Protein AF-A0A6B2ELS3-F1 (afdb_monomer_lite)

Foldseek 3Di:
DVVVVVVVVVVVVVVVVVVVVVVCVVVVHDPVVVVVVVVVVVVVVVVPVVDPPVPPPPVVVVVCVPQFDDDDADLVNLLVLVVVLCVVPVPDDFPDDSVCSSVDDDDPDPVCVVPRGDPSSNVSVVVVVCVVRVDDRPPVCCVVPPPPPCPPPPPQDPVNVVVVVVVVVVVCVVPCPDDPPDQDPVSVVVVVVVVVVVVVVVVVVVVVVVVVVVVVVVVVVVVVVVVVVVD

Secondary structure (DSSP, 8-state):
-HHHHHHHHHHHHHHHHHHHHHHHHHTT--HHHHHHHHHHHHHHHHHHHS-------THHHHHHTTTS------HHHHHHHHHHHHHH-TT---SS-GGGSTTPPPPSSHHHHHHHS-HHHHHHHHHHHHHH--SPPP-HHHHHT----GGG-----HHHHHHHHHHHHHHHHHT--S-PPPPPHHHHHHHHHHHHHHHHHHHHHHHHHHHHHHHHHHHHHHHHHHHHTT-

pLDDT: mean 75.81, std 15.07, range [40.16, 95.81]

Sequence (231 aa):
ERLQLLREMKEFEDEINGKIDGILEKLDWDRETVLKNYEKQKKANKKAKTGHFVQYSENYQEFYQGRIPSLTIDKELQAKIIEDSRKANPGMALMLPVENLKSRDLPETPDDVLFNFTREEKLSLYEYTAEKLKNPPEDEKSYLLKMPEESNSKSMTFADVVDMERQLKRRRMKHRTTKEPPLSHTETIRKLISTQTEAWENYLKKAEKDATNKHHKRKRERKHKRRRSHS

Radius of gyration: 35.65 Å; chains: 1; bounding box: 74×36×109 Å

Organism: NCBI:txid1109342

Structure (mmCIF, N/CA/C/O backbone):
data_AF-A0A6B2ELS3-F1
#
_entry.id   AF-A0A6B2ELS3-F1
#
loop_
_atom_site.group_PDB
_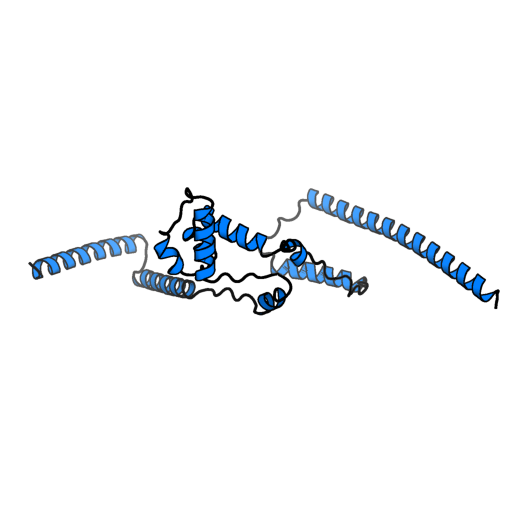atom_site.id
_atom_site.type_symbol
_atom_site.label_atom_id
_atom_site.label_alt_id
_atom_site.label_comp_id
_atom_site.label_asym_id
_atom_site.label_entity_id
_atom_site.label_seq_id
_atom_site.pdbx_PDB_ins_code
_atom_site.Cartn_x
_atom_site.Cartn_y
_atom_site.Cartn_z
_atom_site.occupancy
_atom_site.B_iso_or_equiv
_atom_site.auth_seq_id
_atom_site.auth_comp_id
_atom_site.auth_asym_id
_atom_site.auth_atom_id
_atom_site.pdbx_PDB_model_num
ATOM 1 N N . GLU A 1 1 ? -31.435 6.528 48.767 1.00 72.31 1 GLU A N 1
ATOM 2 C CA . GLU A 1 1 ? -30.857 5.921 47.548 1.00 72.31 1 GLU A CA 1
ATOM 3 C C . GLU A 1 1 ? -29.827 6.819 46.856 1.00 72.31 1 GLU A C 1
ATOM 5 O O . GLU A 1 1 ? -28.645 6.598 47.069 1.00 72.31 1 GLU A O 1
ATOM 10 N N . ARG A 1 2 ? -30.191 7.893 46.133 1.00 79.50 2 ARG A N 1
ATOM 11 C CA . ARG A 1 2 ? -29.211 8.721 45.377 1.00 79.50 2 ARG A CA 1
ATOM 12 C C . ARG A 1 2 ? -28.065 9.330 46.211 1.00 79.50 2 ARG A C 1
ATOM 14 O O . ARG A 1 2 ? -26.945 9.430 45.729 1.00 79.50 2 ARG A O 1
ATOM 21 N N . LEU A 1 3 ? -28.331 9.727 47.457 1.00 85.50 3 LEU A N 1
ATOM 22 C CA . LEU A 1 3 ? -27.313 10.287 48.361 1.00 85.50 3 LEU A CA 1
ATOM 23 C C . LEU A 1 3 ? -26.359 9.231 48.944 1.00 85.50 3 LEU A C 1
ATOM 25 O O . LEU A 1 3 ? -25.226 9.569 49.268 1.00 85.50 3 LEU A O 1
ATOM 29 N N . GLN A 1 4 ? -26.806 7.979 49.077 1.00 87.31 4 GLN A N 1
ATOM 30 C CA . GLN A 1 4 ? -25.939 6.865 49.481 1.00 87.31 4 GLN A CA 1
ATOM 31 C C . GLN A 1 4 ? -25.000 6.495 48.339 1.00 87.31 4 GLN A C 1
ATOM 33 O O . GLN A 1 4 ? -23.798 6.442 48.551 1.00 87.31 4 GLN A O 1
ATOM 38 N N . LEU A 1 5 ? -25.530 6.405 47.116 1.00 90.69 5 LEU A N 1
ATOM 39 C CA . LEU A 1 5 ? -24.731 6.140 45.921 1.00 90.69 5 LEU A CA 1
ATOM 40 C C . LEU A 1 5 ? -23.605 7.173 45.731 1.00 90.69 5 LEU A C 1
ATOM 42 O O . LEU A 1 5 ? -22.466 6.814 45.466 1.00 90.69 5 LEU A O 1
ATOM 46 N N . LEU A 1 6 ? -23.896 8.465 45.917 1.00 91.50 6 LEU A N 1
ATOM 47 C CA . LEU A 1 6 ? -22.872 9.516 45.834 1.00 91.50 6 LEU A CA 1
ATOM 48 C C . LEU A 1 6 ? -21.799 9.397 46.924 1.00 91.50 6 LEU A C 1
ATOM 50 O O . LEU A 1 6 ? -20.659 9.796 46.699 1.00 91.50 6 LEU A O 1
ATOM 54 N N . ARG A 1 7 ? -22.160 8.877 48.100 1.00 92.31 7 ARG A N 1
ATOM 55 C CA . ARG A 1 7 ? -21.218 8.663 49.201 1.00 92.31 7 ARG A CA 1
ATOM 56 C C . ARG A 1 7 ? -20.301 7.479 48.904 1.00 92.31 7 ARG A C 1
ATOM 58 O O . ARG A 1 7 ? -19.092 7.636 48.985 1.00 92.31 7 ARG A O 1
ATOM 65 N N . GLU A 1 8 ? -20.873 6.365 48.458 1.00 93.00 8 GLU A N 1
ATOM 66 C CA . GLU A 1 8 ? -20.134 5.167 48.039 1.00 93.00 8 GLU A CA 1
ATOM 67 C C . GLU A 1 8 ? -19.175 5.468 46.878 1.00 93.00 8 GLU A C 1
ATOM 69 O O . GLU A 1 8 ? -18.019 5.055 46.900 1.00 93.00 8 GLU A O 1
ATOM 74 N N . MET A 1 9 ? -19.611 6.255 45.887 1.00 93.31 9 MET A N 1
ATOM 75 C CA . MET A 1 9 ? -18.741 6.681 44.785 1.00 93.31 9 MET A CA 1
ATOM 76 C C . MET A 1 9 ? -17.554 7.519 45.263 1.00 93.31 9 MET A C 1
ATOM 78 O O . MET A 1 9 ? -16.461 7.389 44.719 1.00 93.31 9 MET A O 1
ATOM 82 N N . LYS A 1 10 ? -17.764 8.370 46.271 1.00 94.12 10 LYS A N 1
ATOM 83 C CA . LYS A 1 10 ? -16.706 9.221 46.815 1.00 94.12 10 LYS A CA 1
ATOM 84 C C . LYS A 1 10 ? -15.691 8.410 47.619 1.00 94.12 10 LYS A C 1
ATOM 86 O O . LYS A 1 10 ? -14.495 8.584 47.435 1.00 94.12 10 LYS A O 1
ATOM 91 N N . GLU A 1 11 ? -16.168 7.481 48.444 1.00 94.75 11 GLU A N 1
ATOM 92 C CA . GLU A 1 11 ? -15.309 6.555 49.192 1.00 94.75 11 GLU A CA 1
ATOM 93 C C . GLU A 1 11 ? -14.457 5.692 48.246 1.00 94.75 11 GLU A C 1
ATOM 95 O O . GLU A 1 11 ? -13.260 5.515 48.469 1.00 94.75 11 GLU A O 1
ATOM 100 N N . PHE A 1 12 ? -15.045 5.227 47.142 1.00 95.81 12 PHE A N 1
ATOM 101 C CA . PHE A 1 12 ? -14.327 4.497 46.098 1.00 95.81 12 PHE A CA 1
ATOM 102 C C . PHE A 1 12 ? -13.270 5.356 45.386 1.00 95.81 12 PHE A C 1
ATOM 104 O O . PHE A 1 12 ? -12.161 4.888 45.117 1.00 95.81 12 PHE A O 1
ATOM 111 N N . GLU A 1 13 ? -13.592 6.616 45.079 1.00 95.81 13 GLU A N 1
ATOM 112 C CA . GLU A 1 13 ? -12.649 7.557 44.469 1.00 95.81 13 GLU A CA 1
ATOM 113 C C . GLU A 1 13 ? -11.452 7.828 45.393 1.00 95.81 13 GLU A C 1
ATOM 115 O O . GLU A 1 13 ? -10.304 7.805 44.942 1.00 95.81 13 GLU A O 1
ATOM 120 N N . ASP A 1 14 ? -11.702 8.004 46.690 1.00 94.50 14 ASP A N 1
ATOM 121 C CA . ASP A 1 14 ? -10.664 8.209 47.701 1.00 94.50 14 ASP A CA 1
ATOM 122 C C . ASP A 1 14 ? -9.766 6.964 47.854 1.00 94.50 14 ASP A C 1
ATOM 124 O O . ASP A 1 14 ? -8.538 7.085 47.891 1.00 94.50 14 ASP A O 1
ATOM 128 N N . GLU A 1 15 ? -10.344 5.756 47.851 1.00 95.62 15 GLU A N 1
ATOM 129 C CA . GLU A 1 15 ? -9.584 4.498 47.900 1.00 95.62 15 GLU A CA 1
ATOM 130 C C . GLU A 1 15 ? -8.668 4.332 46.675 1.00 95.62 15 GLU A C 1
ATOM 132 O O . GLU A 1 15 ? -7.499 3.947 46.798 1.00 95.62 15 GLU A O 1
ATOM 137 N N . ILE A 1 16 ? -9.180 4.633 45.478 1.00 95.06 16 ILE A N 1
ATOM 138 C CA . ILE A 1 16 ? -8.394 4.575 44.242 1.00 95.06 16 ILE A CA 1
ATOM 139 C C . ILE A 1 16 ? -7.271 5.605 44.265 1.00 95.06 16 ILE A C 1
ATOM 141 O O . ILE A 1 16 ? -6.136 5.260 43.928 1.00 95.06 16 ILE A O 1
ATOM 145 N N . ASN A 1 17 ? -7.562 6.845 44.661 1.00 92.50 17 ASN A N 1
ATOM 146 C CA . ASN A 1 17 ? -6.550 7.894 44.743 1.00 92.50 17 ASN A CA 1
ATOM 147 C C . ASN A 1 17 ? -5.423 7.491 45.703 1.00 92.50 17 ASN A C 1
ATOM 149 O O . ASN A 1 17 ? -4.260 7.571 45.320 1.00 92.50 17 ASN A O 1
ATOM 153 N N . GLY A 1 18 ? -5.751 6.928 46.872 1.00 92.25 18 GLY A N 1
ATOM 154 C CA . GLY A 1 18 ? -4.746 6.425 47.812 1.00 92.25 18 GLY A CA 1
ATOM 155 C C . GLY A 1 18 ? -3.875 5.301 47.235 1.00 92.25 18 GLY A C 1
ATOM 156 O O . GLY A 1 18 ? -2.659 5.289 47.429 1.00 92.25 18 GLY A O 1
ATOM 157 N N . LYS A 1 19 ? -4.460 4.371 46.466 1.00 94.69 19 LYS A N 1
ATOM 158 C CA . LYS A 1 19 ? -3.691 3.318 45.774 1.00 94.69 19 LYS A CA 1
ATOM 159 C C . LYS A 1 19 ? -2.775 3.887 44.693 1.00 94.69 19 LYS A C 1
ATOM 161 O O . LYS A 1 19 ? -1.648 3.416 44.553 1.00 94.69 19 LYS A O 1
ATOM 166 N N . ILE A 1 20 ? -3.254 4.865 43.925 1.00 91.94 20 ILE A N 1
ATOM 167 C CA . ILE A 1 20 ? -2.464 5.535 42.886 1.00 91.94 20 ILE A CA 1
ATOM 168 C C . ILE A 1 20 ? -1.285 6.262 43.525 1.00 91.94 20 ILE A C 1
ATOM 170 O O . ILE A 1 20 ? -0.155 6.056 43.090 1.00 91.94 20 ILE A O 1
ATOM 174 N N . ASP A 1 21 ? -1.527 7.041 44.577 1.00 91.00 21 ASP A N 1
ATOM 175 C CA . ASP A 1 21 ? -0.479 7.795 45.262 1.00 91.00 21 ASP A CA 1
ATOM 176 C C . ASP A 1 21 ? 0.572 6.842 45.868 1.00 91.00 21 ASP A C 1
ATOM 178 O O . ASP A 1 21 ? 1.768 7.052 45.680 1.00 91.00 21 ASP A O 1
ATOM 182 N N . GLY A 1 22 ? 0.157 5.707 46.445 1.00 92.00 22 GLY A N 1
ATOM 183 C CA . GLY A 1 22 ? 1.088 4.680 46.933 1.00 92.00 22 GLY A CA 1
ATOM 184 C C . GLY A 1 22 ? 1.896 3.963 45.837 1.00 92.00 22 GLY A C 1
ATOM 185 O O . GLY A 1 22 ? 2.989 3.462 46.103 1.00 92.00 22 GLY A O 1
ATOM 186 N N . ILE A 1 23 ? 1.391 3.884 44.601 1.00 93.06 23 ILE A N 1
ATOM 187 C CA . ILE A 1 23 ? 2.161 3.377 43.448 1.00 93.06 23 ILE A CA 1
ATOM 188 C C . ILE A 1 23 ? 3.150 4.438 42.963 1.00 93.06 23 ILE A C 1
ATOM 190 O O . ILE A 1 23 ? 4.290 4.106 42.648 1.00 93.06 23 ILE A O 1
ATOM 194 N N . LEU A 1 24 ? 2.715 5.697 42.903 1.00 91.12 24 LEU A N 1
ATOM 195 C CA . LEU A 1 24 ? 3.543 6.823 42.483 1.00 91.12 24 LEU A CA 1
ATOM 196 C C . LEU A 1 24 ? 4.727 7.029 43.432 1.00 91.12 24 LEU A C 1
ATOM 198 O O . LEU A 1 24 ? 5.854 7.156 42.961 1.00 91.12 24 LEU A O 1
ATOM 202 N N . GLU A 1 25 ? 4.496 6.943 44.742 1.00 91.88 25 GLU A N 1
ATOM 203 C CA . GLU A 1 25 ? 5.545 7.026 45.764 1.00 91.88 25 GLU A CA 1
ATOM 204 C C . GLU A 1 25 ? 6.565 5.885 45.629 1.00 91.88 25 GLU A C 1
ATOM 206 O O . GLU A 1 25 ? 7.766 6.124 45.633 1.00 91.88 25 GLU A O 1
ATOM 211 N N . LYS A 1 26 ? 6.114 4.644 45.392 1.00 93.44 26 LYS A N 1
ATOM 212 C CA . LYS A 1 26 ? 7.017 3.497 45.158 1.00 93.44 26 LYS A CA 1
ATOM 213 C C . LYS A 1 26 ? 7.889 3.633 43.910 1.00 93.44 26 LYS A C 1
ATOM 215 O O . LYS A 1 26 ? 8.901 2.942 43.807 1.00 93.44 26 LYS A O 1
ATOM 220 N N . LEU A 1 27 ? 7.457 4.430 42.937 1.00 90.25 27 LEU A N 1
ATOM 221 C CA . LEU A 1 27 ? 8.158 4.641 41.673 1.00 90.25 27 LEU A CA 1
ATOM 222 C C . LEU A 1 27 ? 8.958 5.953 41.657 1.00 90.25 27 LEU A C 1
ATOM 224 O O . LEU A 1 27 ? 9.570 6.246 40.632 1.00 90.25 27 LEU A O 1
ATOM 228 N N . ASP A 1 28 ? 8.952 6.729 42.750 1.00 89.75 28 ASP A N 1
ATOM 229 C CA . ASP A 1 28 ? 9.479 8.100 42.816 1.00 89.75 28 ASP A CA 1
ATOM 230 C C . ASP A 1 28 ? 8.917 9.001 41.698 1.00 89.75 28 ASP A C 1
ATOM 232 O O . ASP A 1 28 ? 9.613 9.827 41.098 1.00 89.75 28 ASP A O 1
ATOM 236 N N . TRP A 1 29 ? 7.643 8.805 41.348 1.00 89.94 29 TRP A N 1
ATOM 237 C CA . TRP A 1 29 ? 6.976 9.539 40.277 1.00 89.94 29 TRP A CA 1
ATOM 238 C C . TRP A 1 29 ? 6.047 10.602 40.835 1.00 89.94 29 TRP A C 1
ATOM 240 O O . TRP A 1 29 ? 5.171 10.330 41.646 1.00 89.94 29 TRP A O 1
ATOM 250 N N . ASP A 1 30 ? 6.181 11.818 40.317 1.00 90.19 30 ASP A N 1
ATOM 251 C CA . ASP A 1 30 ? 5.305 12.921 40.684 1.00 90.19 30 ASP A CA 1
ATOM 252 C C . ASP A 1 30 ? 4.036 12.947 39.809 1.00 90.19 30 ASP A C 1
ATOM 254 O O . ASP A 1 30 ? 4.095 12.841 38.573 1.00 90.19 30 ASP A O 1
ATOM 258 N N . ARG A 1 31 ? 2.874 13.117 40.451 1.00 85.50 31 ARG A N 1
ATOM 259 C CA . ARG A 1 31 ? 1.540 13.071 39.828 1.00 85.50 31 ARG A CA 1
ATOM 260 C C . ARG A 1 31 ? 1.400 14.113 38.723 1.00 85.50 31 ARG A C 1
ATOM 262 O O . ARG A 1 31 ? 0.844 13.823 37.660 1.00 85.50 31 ARG A O 1
ATOM 269 N N . GLU A 1 32 ? 1.963 15.303 38.925 1.00 86.00 32 GLU A N 1
ATOM 270 C CA . GLU A 1 32 ? 1.971 16.352 37.903 1.00 86.00 32 GLU A CA 1
ATOM 271 C C . GLU A 1 32 ? 2.721 15.932 36.638 1.00 86.00 32 GLU A C 1
ATOM 273 O O . GLU A 1 32 ? 2.315 16.250 35.515 1.00 86.00 32 GLU A O 1
ATOM 278 N N . THR A 1 33 ? 3.827 15.213 36.808 1.00 85.19 33 THR A N 1
ATOM 279 C CA . THR A 1 33 ? 4.700 14.798 35.709 1.00 85.19 33 THR A CA 1
ATOM 280 C C . THR A 1 33 ? 4.024 13.723 34.861 1.00 85.19 33 THR A C 1
ATOM 282 O O . THR A 1 33 ? 4.060 13.783 33.628 1.00 85.19 33 THR A O 1
ATOM 285 N N . VAL A 1 34 ? 3.322 12.786 35.506 1.00 86.50 34 VAL A N 1
ATOM 286 C CA . VAL A 1 34 ? 2.512 11.757 34.834 1.00 86.50 34 VAL A CA 1
ATOM 287 C C . VAL A 1 34 ? 1.377 12.391 34.027 1.00 86.50 34 VAL A C 1
ATOM 289 O O . VAL A 1 34 ? 1.191 12.046 32.858 1.00 86.50 34 VAL A O 1
ATOM 292 N N . LEU A 1 35 ? 0.672 13.375 34.595 1.00 86.44 35 LEU A N 1
ATOM 293 C CA . LEU A 1 35 ? -0.397 14.099 33.897 1.00 86.44 35 LEU A CA 1
ATOM 294 C C . LEU A 1 35 ? 0.132 14.885 32.688 1.00 86.44 35 LEU A C 1
ATOM 296 O O . LEU A 1 35 ? -0.415 14.764 31.589 1.00 86.44 35 LEU A O 1
ATOM 300 N N . LYS A 1 36 ? 1.243 15.617 32.844 1.00 87.31 36 LYS A N 1
ATOM 301 C CA . LYS A 1 36 ? 1.897 16.345 31.738 1.00 87.31 36 LYS A CA 1
ATOM 302 C C . LYS A 1 36 ? 2.317 15.396 30.609 1.00 87.31 36 LYS A C 1
ATOM 304 O O . LYS A 1 36 ? 2.115 15.705 29.430 1.00 87.31 36 LYS A O 1
ATOM 309 N N . ASN A 1 37 ? 2.853 14.220 30.942 1.00 85.94 37 ASN A N 1
ATOM 310 C CA . ASN A 1 37 ? 3.228 13.201 29.959 1.00 85.94 37 ASN A CA 1
ATOM 311 C C . ASN A 1 37 ? 2.011 12.596 29.249 1.00 85.94 37 ASN A C 1
ATOM 313 O O . ASN A 1 37 ? 2.027 12.457 28.022 1.00 85.94 37 ASN A O 1
ATOM 317 N N . TYR A 1 38 ? 0.939 12.305 29.986 1.00 86.00 38 TYR A N 1
ATOM 318 C CA . TYR A 1 38 ? -0.319 11.822 29.422 1.00 86.00 38 TYR A CA 1
ATOM 319 C C . TYR A 1 38 ? -0.932 12.839 28.447 1.00 86.00 38 TYR A C 1
ATOM 321 O O . TYR A 1 38 ? -1.303 12.491 27.324 1.00 86.00 38 TYR A O 1
ATOM 329 N N . GLU A 1 39 ? -0.966 14.123 28.810 1.00 86.19 39 GLU A N 1
ATOM 330 C CA . GLU A 1 39 ? -1.438 15.183 27.917 1.00 86.19 39 GLU A CA 1
ATOM 331 C C . GLU A 1 39 ? -0.573 15.332 26.665 1.00 86.19 39 GLU A C 1
ATOM 333 O O . GLU A 1 39 ? -1.097 15.526 25.563 1.00 86.19 39 GLU A O 1
ATOM 338 N N . LYS A 1 40 ? 0.753 15.228 26.812 1.00 84.19 40 LYS A N 1
ATOM 339 C CA . LYS A 1 40 ? 1.694 15.281 25.690 1.00 84.19 40 LYS A CA 1
ATOM 340 C C . LYS A 1 40 ? 1.461 14.120 24.722 1.00 84.19 40 LYS A C 1
ATOM 342 O O . LYS A 1 40 ? 1.395 14.357 23.515 1.00 84.19 40 LYS A O 1
ATOM 347 N N . GLN A 1 41 ? 1.251 12.903 25.226 1.00 79.62 41 GLN A N 1
ATOM 348 C CA . GLN A 1 41 ? 0.890 11.751 24.394 1.00 79.62 41 GLN A CA 1
ATOM 349 C C . GLN A 1 41 ? -0.486 11.913 23.743 1.00 79.62 41 GLN A C 1
ATOM 351 O O . GLN A 1 41 ? -0.638 11.649 22.554 1.00 79.62 41 GLN A O 1
ATOM 356 N N . LYS A 1 42 ? -1.485 12.430 24.465 1.00 82.50 42 LYS A N 1
ATOM 357 C CA . LYS A 1 42 ? -2.816 12.708 23.906 1.00 82.50 42 LYS A CA 1
ATOM 358 C C . LYS A 1 42 ? -2.755 13.747 22.782 1.00 82.50 42 LYS A C 1
ATOM 360 O O . LYS A 1 42 ? -3.433 13.588 21.768 1.00 82.50 42 LYS A O 1
ATOM 365 N N . LYS A 1 43 ? -1.920 14.785 22.919 1.00 77.69 43 LYS A N 1
ATOM 366 C CA . LYS A 1 43 ? -1.654 15.784 21.866 1.00 77.69 43 LYS A CA 1
ATOM 367 C C . LYS A 1 43 ? -0.904 15.174 20.676 1.00 77.69 43 LYS A C 1
ATOM 369 O O . LYS A 1 43 ? -1.269 15.467 19.542 1.00 77.69 43 LYS A O 1
ATOM 374 N N . ALA A 1 44 ? 0.085 14.310 20.908 1.00 70.12 44 ALA A N 1
ATOM 375 C CA . ALA A 1 44 ? 0.795 13.593 19.845 1.00 70.12 44 ALA A CA 1
ATOM 376 C C . ALA A 1 44 ? -0.135 12.642 19.070 1.00 70.12 44 ALA A C 1
ATOM 378 O O . ALA A 1 44 ? -0.161 12.674 17.845 1.00 70.12 44 ALA A O 1
ATOM 379 N N . ASN A 1 45 ? -0.987 11.891 19.770 1.00 66.31 45 ASN A N 1
ATOM 380 C CA . ASN A 1 45 ? -1.961 10.988 19.157 1.00 66.31 45 ASN A CA 1
ATOM 381 C C . ASN A 1 45 ? -3.073 11.740 18.413 1.00 66.31 45 ASN A C 1
ATOM 383 O O . ASN A 1 45 ? -3.529 11.280 17.372 1.00 66.31 45 ASN A O 1
ATOM 387 N N . LYS A 1 46 ? -3.491 12.922 18.891 1.00 64.12 46 LYS A N 1
ATOM 388 C CA . LYS A 1 46 ? -4.380 13.809 18.120 1.00 64.12 46 LYS A CA 1
ATOM 389 C C . LYS A 1 46 ? -3.706 14.322 16.844 1.00 64.12 46 LYS A C 1
ATOM 391 O O . LYS A 1 46 ? -4.351 14.315 15.805 1.00 64.12 46 LYS A O 1
ATOM 396 N N . LYS A 1 47 ? -2.423 14.700 16.907 1.00 57.50 47 LYS A N 1
ATOM 397 C CA . LYS A 1 47 ? -1.639 15.117 15.730 1.00 57.50 47 LYS A CA 1
ATOM 398 C C . LYS A 1 47 ? -1.387 13.979 14.734 1.00 57.50 47 LYS A C 1
ATOM 400 O O . LYS A 1 47 ? -1.317 14.244 13.546 1.00 57.50 47 LYS A O 1
ATOM 405 N N . ALA A 1 48 ? -1.281 12.734 15.197 1.00 55.81 48 ALA A N 1
ATOM 406 C CA . ALA A 1 48 ? -1.171 11.561 14.327 1.00 55.81 48 ALA A CA 1
ATOM 407 C C . ALA A 1 48 ? -2.511 11.178 13.665 1.00 55.81 48 ALA A C 1
ATOM 409 O O . ALA A 1 48 ? -2.513 10.611 12.578 1.00 55.81 48 ALA A O 1
ATOM 410 N N . LYS A 1 49 ? -3.650 11.498 14.302 1.00 55.78 49 LYS A N 1
ATOM 411 C CA . LYS A 1 49 ? -5.002 11.282 13.751 1.00 55.78 49 LYS A CA 1
ATOM 412 C C . LYS A 1 49 ? -5.474 12.392 12.807 1.00 55.78 49 LYS A C 1
ATOM 414 O O . LYS A 1 49 ? -6.338 12.137 11.977 1.00 55.78 49 LYS A O 1
ATOM 419 N N . THR A 1 50 ? -4.931 13.606 12.902 1.00 49.47 50 THR A N 1
ATOM 420 C CA . THR A 1 50 ? -5.028 14.591 11.814 1.00 49.47 50 THR A CA 1
ATOM 421 C C . THR A 1 50 ? -4.089 14.128 10.714 1.00 49.47 50 THR A C 1
ATOM 423 O O . THR A 1 50 ? -2.880 14.299 10.839 1.00 49.47 50 THR A O 1
ATOM 426 N N . GLY A 1 51 ? -4.658 13.440 9.725 1.00 45.59 51 GLY A N 1
ATOM 427 C CA . GLY A 1 51 ? -3.953 12.621 8.752 1.00 45.59 51 GLY A CA 1
ATOM 428 C C . GLY A 1 51 ? -2.634 13.212 8.276 1.00 45.59 51 GLY A C 1
ATOM 429 O O . GLY A 1 51 ? -2.562 14.350 7.811 1.00 45.59 51 GLY A O 1
ATOM 430 N N . HIS A 1 52 ? -1.598 12.378 8.306 1.00 40.16 52 HIS A N 1
ATOM 431 C CA . HIS A 1 52 ? -0.619 12.425 7.237 1.00 40.16 52 HIS A CA 1
ATOM 432 C C . HIS A 1 52 ? -1.404 12.181 5.942 1.00 40.16 52 HIS A C 1
ATOM 434 O O . HIS A 1 52 ? -1.580 11.045 5.512 1.00 40.16 52 HIS A O 1
ATOM 440 N N . PHE A 1 53 ? -1.936 13.248 5.343 1.00 43.97 53 PHE A N 1
ATOM 441 C CA . PHE A 1 53 ? -2.216 13.233 3.923 1.00 43.97 53 PHE A CA 1
ATOM 442 C C . PHE A 1 53 ? -0.858 12.925 3.310 1.00 43.97 53 PHE A C 1
ATOM 444 O O . PHE A 1 53 ? 0.090 13.706 3.452 1.00 43.97 53 PHE A O 1
ATOM 451 N N . VAL A 1 54 ? -0.712 11.723 2.760 1.00 44.69 54 VAL A N 1
ATOM 452 C CA . VAL A 1 54 ? 0.389 11.442 1.855 1.00 44.69 54 VAL A CA 1
ATOM 453 C C . VAL A 1 54 ? 0.191 12.464 0.749 1.00 44.69 54 VAL A C 1
ATOM 455 O O . VAL A 1 54 ? -0.685 12.310 -0.095 1.00 44.69 54 VAL A O 1
ATOM 458 N N . GLN A 1 55 ? 0.925 13.575 0.818 1.00 40.81 55 GLN A N 1
ATOM 459 C CA . GLN A 1 55 ? 1.069 14.468 -0.313 1.00 40.81 55 GLN A CA 1
ATOM 460 C C . GLN A 1 55 ? 1.810 13.636 -1.350 1.00 40.81 55 GLN A C 1
ATOM 462 O O . GLN A 1 55 ? 3.040 13.621 -1.398 1.00 40.81 55 GLN A O 1
ATOM 467 N N . TYR A 1 56 ? 1.059 12.874 -2.145 1.00 43.75 56 TYR A N 1
ATOM 468 C CA . TYR A 1 56 ? 1.511 12.523 -3.473 1.00 43.75 56 TYR A CA 1
ATOM 469 C C . TYR A 1 56 ? 1.939 13.855 -4.071 1.00 43.75 56 TYR A C 1
ATOM 471 O O . TYR A 1 56 ? 1.132 14.783 -4.131 1.00 43.75 56 TYR A O 1
ATOM 479 N N . SER A 1 57 ? 3.230 14.010 -4.380 1.00 47.72 57 SER A N 1
ATOM 480 C CA . SER A 1 57 ? 3.662 15.206 -5.093 1.00 47.72 57 SER A CA 1
ATOM 481 C C . SER A 1 57 ? 2.738 15.331 -6.294 1.00 47.72 57 SER A C 1
ATOM 483 O O . SER A 1 57 ? 2.598 14.344 -7.019 1.00 47.72 57 SER A O 1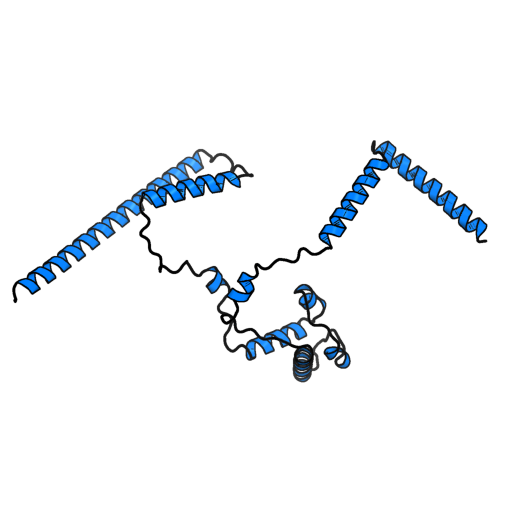
ATOM 485 N N . GLU A 1 58 ? 2.101 16.486 -6.472 1.00 48.78 58 GLU A N 1
ATOM 486 C CA . GLU A 1 58 ? 1.093 16.738 -7.516 1.00 48.78 58 GLU A CA 1
ATOM 487 C C . GLU A 1 58 ? 1.576 16.253 -8.904 1.00 48.78 58 GLU A C 1
ATOM 489 O O . GLU A 1 58 ? 0.797 15.775 -9.725 1.00 48.78 58 GLU A O 1
ATOM 494 N N . ASN A 1 59 ? 2.897 16.193 -9.093 1.00 53.81 59 ASN A N 1
ATOM 495 C CA . ASN A 1 59 ? 3.595 15.632 -10.248 1.00 53.81 59 ASN A CA 1
ATOM 496 C C . ASN A 1 59 ? 3.340 14.137 -10.557 1.00 53.81 59 ASN A C 1
ATOM 498 O O . ASN A 1 59 ? 3.565 13.728 -11.695 1.00 53.81 59 ASN A O 1
ATOM 502 N N . TYR A 1 60 ? 2.928 13.283 -9.608 1.00 52.38 60 TYR A N 1
ATOM 503 C CA . TYR A 1 60 ? 2.685 11.858 -9.908 1.00 52.38 60 TYR A CA 1
ATOM 504 C C . TYR A 1 60 ? 1.405 11.668 -10.715 1.00 52.38 60 TYR A C 1
ATOM 506 O O . TYR A 1 60 ? 1.366 10.828 -11.610 1.00 52.38 60 TYR A O 1
ATOM 514 N N . GLN A 1 61 ? 0.369 12.460 -10.438 1.00 56.53 61 GLN A N 1
ATOM 515 C CA . GLN A 1 61 ? -0.887 12.369 -11.178 1.00 56.53 61 GLN A CA 1
ATOM 516 C C . GLN A 1 61 ? -0.698 12.815 -12.630 1.00 56.53 61 GLN A C 1
ATOM 518 O O . GLN A 1 61 ? -1.142 12.111 -13.534 1.00 56.53 61 GLN A O 1
ATOM 523 N N . GLU A 1 62 ? 0.048 13.896 -12.866 1.00 60.44 62 GLU A N 1
ATOM 524 C CA . GLU A 1 62 ? 0.442 14.320 -14.217 1.00 60.44 62 GLU A CA 1
ATOM 525 C C . GLU A 1 62 ? 1.320 13.282 -14.931 1.00 60.44 62 GLU A C 1
ATOM 527 O O . GLU A 1 62 ? 1.172 13.066 -16.132 1.00 60.44 62 GLU A O 1
ATOM 532 N N . PHE A 1 63 ? 2.216 12.595 -14.210 1.00 57.62 63 PHE A N 1
ATOM 533 C CA . PHE A 1 63 ? 3.085 11.574 -14.805 1.00 57.62 63 PHE A CA 1
ATOM 534 C C . PHE A 1 63 ? 2.296 10.397 -15.397 1.00 57.62 63 PHE A C 1
ATOM 536 O O . PHE A 1 63 ? 2.689 9.856 -16.434 1.00 57.62 63 PHE A O 1
ATOM 543 N N . TYR A 1 64 ? 1.194 10.004 -14.755 1.00 57.31 64 TYR A N 1
ATOM 544 C CA . TYR A 1 64 ? 0.351 8.895 -15.205 1.00 57.31 64 TYR A CA 1
ATOM 545 C C . TYR A 1 64 ? -0.786 9.324 -16.143 1.00 57.31 64 TYR A C 1
ATOM 547 O O . TYR A 1 64 ? -1.303 8.478 -16.880 1.00 57.31 64 TYR A O 1
ATOM 555 N N . GLN A 1 65 ? -1.147 10.614 -16.175 1.00 58.06 65 GLN A N 1
ATOM 556 C CA . GLN A 1 65 ? -2.141 11.153 -17.107 1.00 58.06 65 GLN A CA 1
ATOM 557 C C . GLN A 1 65 ? -1.741 10.850 -18.562 1.00 58.06 65 GLN A C 1
ATOM 559 O O . GLN A 1 65 ? -0.703 11.279 -19.060 1.00 58.06 65 GLN A O 1
ATOM 564 N N . GLY A 1 66 ? -2.571 10.055 -19.243 1.00 60.34 66 GLY A N 1
ATOM 565 C CA . GLY A 1 66 ? -2.382 9.665 -20.644 1.00 60.34 66 GLY A CA 1
ATOM 566 C C . GLY A 1 66 ? -1.372 8.538 -20.898 1.00 60.34 66 GLY A C 1
ATOM 567 O O . GLY A 1 66 ? -1.238 8.125 -22.048 1.00 60.34 66 GLY A O 1
ATOM 568 N N . ARG A 1 67 ? -0.680 8.020 -19.869 1.00 61.62 67 ARG A N 1
ATOM 569 C CA . ARG A 1 67 ? 0.281 6.902 -20.011 1.00 61.62 67 ARG A CA 1
ATOM 570 C C . ARG A 1 67 ? -0.283 5.564 -19.562 1.00 61.62 67 ARG A C 1
ATOM 572 O O . ARG A 1 67 ? -0.044 4.562 -20.225 1.00 61.62 67 ARG A O 1
ATOM 579 N N . ILE A 1 68 ? -1.032 5.555 -18.461 1.00 62.62 68 ILE A N 1
ATOM 580 C CA . ILE A 1 68 ? -1.705 4.352 -17.970 1.00 62.62 68 ILE A CA 1
ATOM 581 C C . ILE A 1 68 ? -3.180 4.457 -18.352 1.00 62.62 68 ILE A C 1
ATOM 583 O O . ILE A 1 68 ? -3.806 5.477 -18.045 1.00 62.62 68 ILE A O 1
ATOM 587 N N . PRO A 1 69 ? -3.758 3.443 -19.018 1.00 65.75 69 PRO A N 1
ATOM 588 C CA . PRO A 1 69 ? -5.189 3.423 -19.249 1.00 65.75 69 PRO A CA 1
ATOM 589 C C . PRO A 1 69 ? -5.882 3.295 -17.886 1.00 65.75 69 PRO A C 1
ATOM 591 O O . PRO A 1 69 ? -5.733 2.298 -17.183 1.00 65.75 69 PRO A O 1
ATOM 594 N N . SER A 1 70 ? -6.587 4.349 -17.480 1.00 71.50 70 SER A N 1
ATOM 595 C CA . SER A 1 70 ? -7.329 4.393 -16.225 1.00 71.50 70 SER A CA 1
ATOM 596 C C . SER A 1 70 ? -8.805 4.100 -16.482 1.00 71.50 70 SER A C 1
ATOM 598 O O . SER A 1 70 ? -9.396 4.591 -17.444 1.00 71.50 70 SER A O 1
ATOM 600 N N . LEU A 1 71 ? -9.403 3.278 -15.620 1.00 82.06 71 LEU A N 1
ATOM 601 C CA . LEU A 1 71 ? -10.835 2.999 -15.620 1.00 82.06 71 LEU A CA 1
ATOM 602 C C . LEU A 1 71 ? -11.426 3.526 -14.317 1.00 82.06 71 LEU A C 1
ATOM 604 O O . LEU A 1 71 ? -11.038 3.092 -13.234 1.00 82.06 71 LEU A O 1
ATOM 608 N N . THR A 1 72 ? -12.364 4.459 -14.423 1.00 83.25 72 THR A N 1
ATOM 609 C CA . THR A 1 72 ? -13.143 4.940 -13.282 1.00 83.25 72 THR A CA 1
ATOM 610 C C . THR A 1 72 ? -14.345 4.026 -13.071 1.00 83.25 72 THR A C 1
ATOM 612 O O . THR A 1 72 ? -15.073 3.730 -14.020 1.00 83.25 72 THR A O 1
ATOM 615 N N . ILE A 1 73 ? -14.542 3.559 -11.837 1.00 86.00 73 ILE A N 1
ATOM 616 C CA . ILE A 1 73 ? -15.686 2.725 -11.459 1.00 86.00 73 ILE A CA 1
ATOM 617 C C . ILE A 1 73 ? -16.599 3.544 -10.551 1.00 86.00 73 ILE A C 1
ATOM 619 O O . ILE A 1 73 ? -16.225 3.871 -9.428 1.00 86.00 73 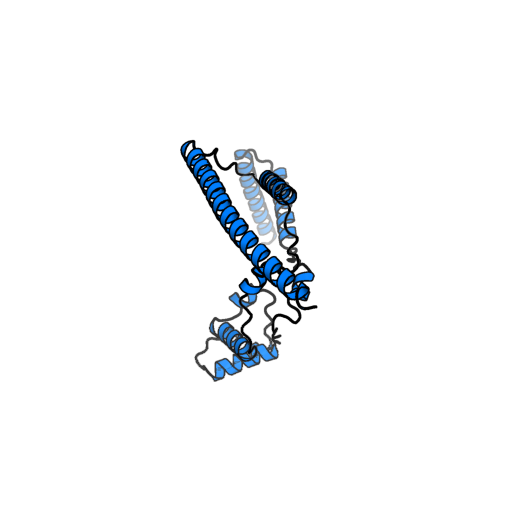ILE A O 1
ATOM 623 N N . ASP A 1 74 ? -17.801 3.839 -11.036 1.00 88.56 74 ASP A N 1
ATOM 624 C CA . ASP A 1 74 ? -18.835 4.523 -10.259 1.00 88.56 74 ASP A CA 1
ATOM 625 C C . ASP A 1 74 ? -19.599 3.543 -9.353 1.00 88.56 74 ASP A C 1
ATOM 627 O O . ASP A 1 74 ? -19.607 2.334 -9.601 1.00 88.56 74 ASP A O 1
ATOM 631 N N . LYS A 1 75 ? -20.315 4.062 -8.343 1.00 88.62 75 LYS A N 1
ATOM 632 C CA . LYS A 1 75 ? -21.133 3.255 -7.407 1.00 88.62 75 LYS A CA 1
ATOM 633 C C . LYS A 1 75 ? -22.113 2.326 -8.133 1.00 88.62 75 LYS A C 1
ATOM 635 O O . LYS A 1 75 ? -22.235 1.146 -7.809 1.00 88.62 75 LYS A O 1
ATOM 640 N N . GLU A 1 76 ? -22.788 2.845 -9.157 1.00 89.56 76 GLU A N 1
ATOM 641 C CA . GLU A 1 76 ? -23.750 2.074 -9.953 1.00 89.56 76 GLU A CA 1
ATOM 642 C C . GLU A 1 76 ? -23.067 0.984 -10.785 1.00 89.56 76 GLU A C 1
ATOM 644 O O . GLU A 1 76 ? -23.575 -0.134 -10.892 1.00 89.56 76 GLU A O 1
ATOM 649 N N . LEU A 1 77 ? -21.895 1.294 -11.346 1.00 89.94 77 LEU A N 1
ATOM 650 C CA . LEU A 1 77 ? -21.130 0.352 -12.152 1.00 89.94 77 LEU A CA 1
ATOM 651 C C . LEU A 1 77 ? -20.571 -0.779 -11.284 1.00 89.94 77 LEU A C 1
ATOM 653 O O . LEU A 1 77 ? -20.655 -1.941 -11.667 1.00 89.94 77 LEU A O 1
ATOM 657 N N . GLN A 1 78 ? -20.066 -0.452 -10.096 1.00 89.44 78 GLN A N 1
ATOM 658 C CA . GLN A 1 78 ? -19.604 -1.419 -9.105 1.00 89.44 78 GLN A CA 1
ATOM 659 C C . GLN A 1 78 ? -20.718 -2.400 -8.718 1.00 89.44 78 GLN A C 1
ATOM 661 O O . GLN A 1 78 ? -20.500 -3.611 -8.742 1.00 89.44 78 GLN A O 1
ATOM 666 N N . ALA A 1 79 ? -21.914 -1.890 -8.401 1.00 89.44 79 ALA A N 1
ATOM 667 C CA . ALA A 1 79 ? -23.065 -2.727 -8.076 1.00 89.44 79 ALA A CA 1
ATOM 668 C C . ALA A 1 79 ? -23.439 -3.640 -9.253 1.00 89.44 79 ALA A C 1
ATOM 670 O O . ALA A 1 79 ? -23.626 -4.839 -9.063 1.00 89.44 79 ALA A O 1
ATOM 671 N N . LYS A 1 80 ? -23.454 -3.100 -10.477 1.00 90.94 80 LYS A N 1
ATOM 672 C CA . LYS A 1 80 ? -23.751 -3.868 -11.691 1.00 90.94 80 LYS A CA 1
ATOM 673 C C . LYS A 1 80 ? -22.745 -4.995 -11.945 1.00 90.94 80 LYS A C 1
ATOM 675 O O . LYS A 1 80 ? -23.160 -6.105 -12.255 1.00 90.94 80 LYS A O 1
ATOM 680 N N . ILE A 1 81 ? -21.445 -4.737 -11.781 1.00 90.88 81 ILE A N 1
ATOM 681 C CA . ILE A 1 81 ? -20.395 -5.756 -11.954 1.00 90.88 81 ILE A CA 1
ATOM 682 C C . ILE A 1 81 ? -20.604 -6.914 -10.971 1.00 90.88 81 ILE A C 1
ATOM 684 O O . ILE A 1 81 ? -20.518 -8.077 -11.359 1.00 90.88 81 ILE A O 1
ATOM 688 N N . ILE A 1 82 ? -20.916 -6.598 -9.710 1.00 89.62 82 ILE A N 1
ATOM 689 C CA . ILE A 1 82 ? -21.143 -7.603 -8.663 1.00 89.62 82 ILE A CA 1
ATOM 690 C C . ILE A 1 82 ? -22.457 -8.369 -8.898 1.00 89.62 82 ILE A C 1
ATOM 692 O O . ILE A 1 82 ? -22.533 -9.576 -8.674 1.00 89.62 82 ILE A O 1
ATOM 696 N N . GLU A 1 83 ? -23.504 -7.696 -9.374 1.00 89.75 83 GLU A N 1
ATOM 697 C CA . GLU A 1 83 ? -24.753 -8.357 -9.763 1.00 89.75 83 GLU A CA 1
ATOM 698 C C . GLU A 1 83 ? -24.540 -9.324 -10.934 1.00 89.75 83 GLU A C 1
ATOM 700 O O . GLU A 1 83 ? -25.047 -10.446 -10.908 1.00 89.75 83 GLU A O 1
ATOM 705 N N . ASP A 1 84 ? -23.785 -8.914 -11.953 1.00 90.56 84 ASP A N 1
ATOM 706 C CA . ASP A 1 84 ? -23.510 -9.739 -13.127 1.00 90.56 84 ASP A CA 1
ATOM 707 C C . ASP A 1 84 ? -22.609 -10.939 -12.778 1.00 90.56 84 ASP A C 1
ATOM 709 O O . ASP A 1 84 ? -22.869 -12.052 -13.242 1.00 90.56 84 ASP A O 1
ATOM 713 N N . SER A 1 85 ? -21.632 -10.773 -11.878 1.00 88.50 85 SER A N 1
ATOM 714 C CA . SER A 1 85 ? -20.805 -11.886 -11.392 1.00 88.50 85 SER A CA 1
ATOM 715 C C . SER A 1 85 ? -21.589 -12.873 -10.522 1.00 88.50 85 SER A C 1
ATOM 717 O O . SER A 1 85 ? -21.411 -14.084 -10.664 1.00 88.50 85 SER A O 1
ATOM 719 N N . ARG A 1 86 ? -22.542 -12.401 -9.708 1.00 87.75 86 ARG A N 1
ATOM 720 C CA . ARG A 1 86 ? -23.467 -13.274 -8.967 1.00 87.75 86 ARG A CA 1
ATOM 721 C C . ARG A 1 86 ? -24.444 -14.017 -9.880 1.00 87.75 86 ARG A C 1
ATOM 723 O O . ARG A 1 86 ? -24.800 -15.155 -9.582 1.00 87.75 86 ARG A O 1
ATOM 730 N N . LYS A 1 87 ? -24.889 -13.411 -10.988 1.00 87.81 87 LYS A N 1
ATOM 731 C CA . LYS A 1 87 ? -25.695 -14.123 -12.000 1.00 87.81 87 LYS A CA 1
ATOM 732 C C . LYS A 1 87 ? -24.894 -15.245 -12.655 1.00 87.81 87 LYS A C 1
ATOM 734 O O . LYS A 1 87 ? -25.451 -16.312 -12.892 1.00 87.81 87 LYS A O 1
ATOM 739 N N . ALA A 1 88 ? -23.609 -15.012 -12.929 1.00 88.38 88 ALA A N 1
ATOM 740 C CA . ALA A 1 88 ? -22.717 -16.036 -13.464 1.00 88.38 88 ALA A CA 1
ATOM 741 C C . ALA A 1 88 ? -22.439 -17.149 -12.436 1.00 88.38 88 ALA A C 1
ATOM 743 O O . ALA A 1 88 ? -22.465 -18.326 -12.787 1.00 88.38 88 ALA A O 1
ATOM 744 N N . ASN A 1 89 ? -22.241 -16.784 -11.165 1.00 87.19 89 ASN A N 1
ATOM 745 C CA . ASN A 1 89 ? -21.938 -17.701 -10.069 1.00 87.19 89 ASN A CA 1
ATOM 746 C C . ASN A 1 89 ? -22.930 -17.514 -8.902 1.00 87.19 89 ASN A C 1
ATOM 748 O O . ASN A 1 89 ? -22.664 -16.738 -7.982 1.00 87.19 89 ASN A O 1
ATOM 752 N N . PRO A 1 90 ? -24.057 -18.253 -8.865 1.00 82.69 90 PRO A N 1
ATOM 753 C CA . PRO A 1 90 ? -25.084 -18.077 -7.832 1.00 82.69 90 PRO A CA 1
ATOM 754 C C . PRO A 1 90 ? -24.629 -18.481 -6.419 1.00 82.69 90 PRO A C 1
ATOM 756 O O . PRO A 1 90 ? -25.280 -18.113 -5.444 1.00 82.69 90 PRO A O 1
ATOM 759 N N . GLY A 1 91 ? -23.516 -19.214 -6.298 1.00 82.62 91 GLY A N 1
ATOM 760 C CA . GLY A 1 91 ? -22.878 -19.557 -5.023 1.00 82.62 91 GLY A CA 1
ATOM 761 C C . GLY A 1 91 ? -21.947 -18.475 -4.463 1.00 82.62 91 GLY A C 1
ATOM 762 O O . GLY A 1 91 ? -21.329 -18.708 -3.428 1.00 82.62 91 GLY A O 1
ATOM 763 N N . MET A 1 92 ? -21.828 -17.327 -5.139 1.00 84.12 92 MET A N 1
ATOM 764 C CA . MET A 1 92 ? -20.917 -16.253 -4.755 1.00 84.12 92 MET A CA 1
ATOM 765 C C . MET A 1 92 ? -21.291 -15.647 -3.396 1.00 84.12 92 MET A C 1
ATOM 767 O O . MET A 1 92 ? -22.415 -15.176 -3.189 1.00 84.12 92 MET A O 1
ATOM 771 N N . ALA A 1 93 ? -20.328 -15.622 -2.478 1.00 80.00 93 ALA A N 1
ATOM 772 C CA . ALA A 1 93 ? -20.485 -15.028 -1.161 1.00 80.00 93 ALA A CA 1
ATOM 773 C C . ALA A 1 93 ? -20.328 -13.505 -1.259 1.00 80.00 93 ALA A C 1
ATOM 775 O O . ALA A 1 93 ? -19.223 -12.978 -1.430 1.00 80.00 93 ALA A O 1
ATOM 776 N N . LEU A 1 94 ? -21.450 -12.795 -1.128 1.00 82.88 94 LEU A N 1
ATOM 777 C CA . LEU A 1 94 ? -21.457 -11.340 -1.012 1.00 82.88 94 LEU A CA 1
ATOM 778 C C . LEU A 1 94 ? -21.330 -10.911 0.446 1.00 82.88 94 LEU A C 1
ATOM 780 O O . LEU A 1 94 ? -21.905 -11.542 1.335 1.00 82.88 94 LEU A O 1
ATOM 784 N N . MET A 1 95 ? -20.625 -9.805 0.685 1.00 79.38 95 MET A N 1
ATOM 785 C CA . MET A 1 95 ? -20.558 -9.222 2.029 1.00 79.38 95 MET A CA 1
ATOM 786 C C . MET A 1 95 ? -21.871 -8.519 2.395 1.00 79.38 95 MET A C 1
ATOM 788 O O . MET A 1 95 ? -22.285 -8.514 3.553 1.00 79.38 95 MET A O 1
ATOM 792 N N . LEU A 1 96 ? -22.534 -7.937 1.393 1.00 80.19 96 LEU A N 1
ATOM 793 C CA . LEU A 1 96 ? -23.808 -7.239 1.530 1.00 80.19 96 LEU A CA 1
ATOM 794 C C . LEU A 1 96 ? -24.902 -7.944 0.711 1.00 80.19 96 LEU A C 1
ATOM 796 O O . LEU A 1 96 ? -24.623 -8.484 -0.363 1.00 80.19 96 LEU A O 1
ATOM 800 N N . PRO A 1 97 ? -26.166 -7.925 1.175 1.00 78.38 97 PRO A N 1
ATOM 801 C CA . PRO A 1 97 ? -27.305 -8.344 0.363 1.00 78.38 97 PRO A CA 1
ATOM 802 C C . PRO A 1 97 ? -27.379 -7.554 -0.951 1.00 78.38 97 PRO A C 1
ATOM 804 O O . PRO A 1 97 ? -27.002 -6.382 -0.986 1.00 78.38 97 PRO A O 1
ATOM 807 N N . VAL A 1 98 ? -27.919 -8.171 -2.010 1.00 73.81 98 VAL A N 1
ATOM 808 C CA . VAL A 1 98 ? -27.977 -7.580 -3.367 1.00 73.81 98 VAL A CA 1
ATOM 809 C C . VAL A 1 98 ? -28.628 -6.197 -3.365 1.00 73.81 98 VAL A C 1
ATOM 811 O O . VAL A 1 98 ? -28.157 -5.276 -4.021 1.00 73.81 98 VAL A O 1
ATOM 814 N N . GLU A 1 99 ? -29.677 -6.031 -2.567 1.00 75.88 99 GLU A N 1
ATOM 815 C CA . GLU A 1 99 ? -30.454 -4.794 -2.470 1.00 75.88 99 GLU A CA 1
ATOM 816 C C . GLU A 1 99 ? -29.636 -3.614 -1.920 1.00 75.88 99 GLU A C 1
ATOM 818 O O . GLU A 1 99 ? -29.881 -2.467 -2.287 1.00 75.88 99 GLU A O 1
ATOM 823 N N . ASN A 1 100 ? -28.604 -3.893 -1.117 1.00 80.31 100 ASN A N 1
ATOM 824 C CA . ASN A 1 100 ? -27.769 -2.879 -0.471 1.00 80.31 100 ASN A CA 1
ATOM 825 C C . ASN A 1 100 ? -26.484 -2.559 -1.254 1.00 80.31 100 ASN A C 1
ATOM 827 O O . ASN A 1 100 ? -25.701 -1.713 -0.822 1.00 80.31 100 ASN A O 1
ATOM 831 N N . LEU A 1 101 ? -26.249 -3.199 -2.407 1.00 77.94 101 LEU A N 1
ATOM 832 C CA . LEU A 1 101 ? -25.037 -2.982 -3.209 1.00 77.94 101 LEU A CA 1
ATOM 833 C C . LEU A 1 101 ? -24.933 -1.549 -3.749 1.00 77.94 101 LEU A C 1
ATOM 835 O O . LEU A 1 101 ? -23.838 -1.001 -3.811 1.00 77.94 101 LEU A O 1
ATOM 839 N N . LYS A 1 102 ? -26.063 -0.929 -4.113 1.00 77.81 102 LYS A N 1
ATOM 840 C CA . LYS A 1 102 ? -26.103 0.432 -4.684 1.00 77.81 102 LYS A CA 1
ATOM 841 C C . LYS A 1 102 ? -25.863 1.529 -3.650 1.00 77.81 102 LYS A C 1
ATOM 843 O O . LYS A 1 102 ? -25.429 2.621 -4.000 1.00 77.81 102 LYS A O 1
ATOM 848 N N . SER A 1 103 ? -26.150 1.236 -2.386 1.00 79.19 103 SER A N 1
ATOM 849 C CA . SER A 1 103 ? -25.972 2.160 -1.262 1.00 79.19 103 SER A CA 1
ATOM 850 C C . SER A 1 103 ? -24.572 2.093 -0.655 1.00 79.19 103 SER A C 1
ATOM 852 O O . SER A 1 103 ? -24.278 2.836 0.276 1.00 79.19 103 SER A O 1
ATOM 854 N N . ARG A 1 104 ? -23.718 1.196 -1.152 1.00 79.19 104 ARG A N 1
ATOM 855 C CA . ARG A 1 104 ? -22.349 1.024 -0.681 1.00 79.19 104 ARG A CA 1
ATOM 856 C C . ARG A 1 104 ? -21.475 2.186 -1.144 1.00 79.19 104 ARG A C 1
ATOM 858 O O . ARG A 1 104 ? -21.536 2.610 -2.299 1.00 79.19 104 ARG A O 1
ATOM 865 N N . ASP A 1 105 ? -20.636 2.672 -0.241 1.00 81.88 105 ASP A N 1
ATOM 866 C CA . ASP A 1 105 ? -19.660 3.702 -0.569 1.00 81.88 105 ASP A CA 1
ATOM 867 C C . ASP A 1 105 ? -18.467 3.140 -1.345 1.00 81.88 105 ASP A C 1
ATOM 869 O O . ASP A 1 105 ? -18.105 1.964 -1.232 1.00 81.88 105 ASP A O 1
ATOM 873 N N . LEU A 1 106 ? -17.876 4.000 -2.177 1.00 82.75 106 LEU A N 1
ATOM 874 C CA . LEU A 1 106 ? -16.658 3.667 -2.901 1.00 82.75 106 LEU A CA 1
ATOM 875 C C . LEU A 1 106 ? -15.504 3.572 -1.895 1.00 82.75 106 LEU A C 1
ATOM 877 O O . LEU A 1 106 ? -15.456 4.367 -0.956 1.00 82.75 106 LEU A O 1
ATOM 881 N N . PRO A 1 107 ? -14.574 2.627 -2.079 1.00 85.00 107 PRO A N 1
ATOM 882 C CA . PRO A 1 107 ? -13.407 2.532 -1.220 1.00 85.00 107 PRO A CA 1
ATOM 883 C C . PRO A 1 107 ? -12.518 3.764 -1.424 1.00 85.00 107 PRO A C 1
ATOM 885 O O . PRO A 1 107 ? -12.026 4.001 -2.528 1.00 85.00 107 PRO A O 1
ATOM 888 N N . GLU A 1 108 ? -12.321 4.546 -0.363 1.00 82.44 108 GLU A N 1
ATOM 889 C CA . GLU A 1 108 ? -11.424 5.710 -0.368 1.00 82.44 108 GLU A CA 1
ATOM 890 C C . GLU A 1 108 ? -9.974 5.283 -0.125 1.00 82.44 108 GLU A C 1
ATOM 892 O O . GLU A 1 108 ? -9.035 5.892 -0.642 1.00 82.44 108 GLU A O 1
ATOM 897 N N . THR A 1 109 ? -9.787 4.208 0.643 1.00 82.88 109 THR A N 1
ATOM 898 C CA . THR A 1 109 ? -8.482 3.645 0.979 1.00 82.88 109 THR A CA 1
ATOM 899 C C . THR A 1 109 ? -8.337 2.202 0.485 1.00 82.88 109 THR A C 1
ATOM 901 O O . THR A 1 109 ? -9.326 1.485 0.308 1.00 82.88 109 THR A O 1
ATOM 904 N N . PRO A 1 110 ? -7.100 1.718 0.263 1.00 79.88 110 PRO A N 1
ATOM 905 C CA . PRO A 1 110 ? -6.869 0.314 -0.084 1.00 79.88 110 PRO A CA 1
ATOM 906 C C . PRO A 1 110 ? -7.343 -0.649 1.015 1.00 79.88 110 PRO A C 1
ATOM 908 O O . PRO A 1 110 ? -7.785 -1.758 0.711 1.00 79.88 110 PRO A O 1
ATOM 911 N N . ASP A 1 111 ? -7.309 -0.218 2.278 1.00 82.62 111 ASP A N 1
ATOM 912 C CA . ASP A 1 111 ? -7.826 -0.996 3.403 1.00 82.62 111 ASP A CA 1
ATOM 913 C C . ASP A 1 111 ? -9.344 -1.196 3.289 1.00 82.62 111 ASP A C 1
ATOM 915 O O . ASP A 1 111 ? -9.835 -2.299 3.538 1.00 82.62 111 ASP A O 1
ATOM 919 N N . ASP A 1 112 ? -10.088 -0.198 2.800 1.00 85.94 112 ASP A N 1
ATOM 920 C CA . ASP A 1 112 ? -11.528 -0.339 2.549 1.00 85.94 112 ASP A CA 1
ATOM 921 C C . ASP A 1 112 ? -11.816 -1.437 1.526 1.00 85.94 112 ASP A C 1
ATOM 923 O O . ASP A 1 112 ? -12.760 -2.210 1.692 1.00 85.94 112 ASP A O 1
ATOM 927 N N . VAL A 1 113 ? -10.980 -1.565 0.489 1.00 85.00 113 VAL A N 1
ATOM 928 C CA . VAL A 1 113 ? -11.091 -2.678 -0.464 1.00 85.00 113 VAL A CA 1
ATOM 929 C C . VAL A 1 113 ? -10.857 -3.999 0.261 1.00 85.00 113 VAL A C 1
ATOM 931 O O . VAL A 1 113 ? -11.596 -4.958 0.053 1.00 85.00 113 VAL A O 1
ATOM 934 N N . LEU A 1 114 ? -9.844 -4.076 1.126 1.00 83.94 114 LEU A N 1
ATOM 935 C CA . LEU A 1 114 ? -9.485 -5.309 1.822 1.00 83.94 114 LEU A CA 1
ATOM 936 C C . LEU A 1 114 ? -10.570 -5.790 2.791 1.00 83.94 114 LEU A C 1
ATOM 938 O O . LEU A 1 114 ? -10.849 -6.992 2.793 1.00 83.94 114 LEU A O 1
ATOM 942 N N . PHE A 1 115 ? -11.190 -4.892 3.555 1.00 85.19 115 PHE A N 1
ATOM 943 C CA . PHE A 1 115 ? -12.142 -5.258 4.607 1.00 85.19 115 PHE A CA 1
ATOM 944 C C . PHE A 1 115 ? -13.606 -5.246 4.160 1.00 85.19 115 PHE A C 1
ATOM 946 O O . PHE A 1 115 ? -14.368 -6.106 4.598 1.00 85.19 115 PHE A O 1
ATOM 953 N N . ASN A 1 116 ? -14.004 -4.335 3.266 1.00 86.62 116 ASN A N 1
ATOM 954 C CA . ASN A 1 116 ? -15.415 -4.171 2.893 1.00 86.62 116 ASN A CA 1
ATOM 955 C C . ASN A 1 116 ? -15.842 -5.054 1.714 1.00 86.62 116 ASN A C 1
ATOM 957 O O . ASN A 1 116 ? -17.008 -5.013 1.322 1.00 86.62 116 ASN A O 1
ATOM 961 N N . PHE A 1 117 ? -14.918 -5.815 1.118 1.00 88.06 117 PHE A N 1
ATOM 962 C CA . PHE A 1 117 ? -15.180 -6.648 -0.055 1.00 88.06 117 PHE A CA 1
ATOM 963 C C . PHE A 1 117 ? -14.724 -8.085 0.160 1.00 88.06 117 PHE A C 1
ATOM 965 O O . PHE A 1 117 ? -13.618 -8.350 0.655 1.00 88.06 117 PHE A O 1
ATOM 972 N N . THR A 1 118 ? -15.539 -9.029 -0.305 1.00 90.69 118 THR A N 1
ATOM 973 C CA . THR A 1 118 ? -15.143 -10.440 -0.323 1.00 90.69 118 THR A CA 1
ATOM 974 C C . THR A 1 118 ? -14.100 -10.697 -1.409 1.00 90.69 118 THR A C 1
ATOM 976 O O . THR A 1 118 ? -13.893 -9.901 -2.327 1.00 90.69 118 THR A O 1
ATOM 979 N N . ARG A 1 119 ? -13.399 -11.830 -1.305 1.00 89.75 119 ARG A N 1
ATOM 980 C CA . ARG A 1 119 ? -12.415 -12.244 -2.315 1.00 89.75 119 ARG A CA 1
ATOM 981 C C . ARG A 1 119 ? -13.036 -12.325 -3.713 1.00 89.75 119 ARG A C 1
ATOM 983 O O . ARG A 1 119 ? -12.400 -11.914 -4.675 1.00 89.75 119 ARG A O 1
ATOM 990 N N . GLU A 1 120 ? -14.255 -12.838 -3.813 1.00 90.25 120 GLU A N 1
ATOM 991 C CA . GLU A 1 120 ? -14.952 -13.026 -5.087 1.00 90.25 120 GLU A CA 1
ATOM 992 C C . GLU A 1 120 ? -15.405 -11.688 -5.679 1.00 90.25 120 GLU A C 1
ATOM 994 O O . GLU A 1 120 ? -15.240 -11.459 -6.874 1.00 90.25 120 GLU A O 1
ATOM 999 N N . GLU A 1 121 ? -15.880 -10.756 -4.846 1.00 89.38 121 GLU A N 1
ATOM 1000 C CA . GLU A 1 121 ? -16.216 -9.398 -5.290 1.00 89.38 121 GLU A CA 1
ATOM 1001 C C . GLU A 1 121 ? -14.982 -8.683 -5.853 1.00 89.38 121 GLU A C 1
ATOM 1003 O O . GLU A 1 121 ? -15.035 -8.120 -6.948 1.00 89.38 121 GLU A O 1
ATOM 1008 N N . LYS A 1 122 ? -13.845 -8.764 -5.148 1.00 90.81 122 LYS A N 1
ATOM 1009 C CA . LYS A 1 122 ? -12.563 -8.203 -5.609 1.00 90.81 122 LYS A CA 1
ATOM 1010 C C . LYS A 1 122 ? -12.137 -8.787 -6.953 1.00 90.81 122 LYS A C 1
ATOM 1012 O O . LYS A 1 122 ? -11.729 -8.036 -7.834 1.00 90.81 122 LYS A O 1
ATOM 1017 N N . LEU A 1 123 ? -12.244 -10.108 -7.106 1.00 90.19 123 LEU A N 1
ATOM 1018 C CA . LEU A 1 123 ? -11.911 -10.791 -8.355 1.00 90.19 123 LEU A CA 1
ATOM 1019 C C . LEU A 1 123 ? -12.808 -10.320 -9.500 1.00 90.19 123 LEU A C 1
ATOM 1021 O O . LEU A 1 123 ? -12.283 -9.972 -10.548 1.00 90.19 123 LEU A O 1
ATOM 1025 N N . SER A 1 124 ? -14.120 -10.196 -9.282 1.00 90.94 124 SER A N 1
ATOM 1026 C CA . SER A 1 124 ? -15.039 -9.727 -10.328 1.00 90.94 124 SER A CA 1
ATOM 1027 C C . SER A 1 124 ? -14.741 -8.299 -10.804 1.00 90.94 124 SER A C 1
ATOM 1029 O O . SER A 1 124 ? -14.792 -8.015 -11.999 1.00 90.94 124 SER A O 1
ATOM 1031 N N . LEU A 1 125 ? -14.363 -7.399 -9.887 1.00 90.12 125 LEU A N 1
ATOM 1032 C CA . LEU A 1 125 ? -13.942 -6.038 -10.233 1.00 90.12 125 LEU A CA 1
ATOM 1033 C C . LEU A 1 125 ? -12.624 -6.045 -11.013 1.00 90.12 125 LEU A C 1
ATOM 1035 O O . LEU A 1 125 ? -12.484 -5.315 -11.995 1.00 90.12 125 LEU A O 1
ATOM 1039 N N . TYR A 1 126 ? -11.678 -6.892 -10.605 1.00 89.19 126 TYR A N 1
ATOM 1040 C CA . TYR A 1 126 ? -10.407 -7.052 -11.300 1.00 89.19 126 TYR A CA 1
ATOM 1041 C C . TYR A 1 126 ? -10.603 -7.601 -12.717 1.00 89.19 126 TYR A C 1
ATOM 1043 O O . TYR A 1 126 ? -10.132 -6.990 -13.671 1.00 89.19 126 TYR A O 1
ATOM 1051 N N . GLU A 1 127 ? -11.350 -8.689 -12.880 1.00 89.75 127 GLU A N 1
ATOM 1052 C CA . GLU A 1 127 ? -11.641 -9.291 -14.186 1.00 89.75 127 GLU A CA 1
ATOM 1053 C C . GLU A 1 127 ? -12.338 -8.293 -15.114 1.00 89.75 127 GLU A C 1
ATOM 1055 O O . GLU A 1 127 ? -11.894 -8.093 -16.244 1.00 89.75 127 GLU A O 1
ATOM 1060 N N . TYR A 1 128 ? -13.340 -7.564 -14.611 1.00 90.38 128 TYR A N 1
ATOM 1061 C CA . TYR A 1 128 ? -14.008 -6.518 -15.383 1.00 90.38 128 TYR A CA 1
ATOM 1062 C C . TYR A 1 128 ? -13.032 -5.431 -15.855 1.00 90.38 128 TYR A C 1
ATOM 1064 O O . TYR A 1 128 ? -13.044 -5.032 -17.022 1.00 90.38 128 TYR A O 1
ATOM 1072 N N . THR A 1 129 ? -12.172 -4.938 -14.960 1.00 87.25 129 THR A N 1
ATOM 1073 C CA . THR A 1 129 ? -11.182 -3.913 -15.322 1.00 87.25 129 THR A CA 1
ATOM 1074 C C . THR A 1 129 ? -10.166 -4.439 -16.332 1.00 87.25 129 THR A C 1
ATOM 1076 O O . THR A 1 129 ? -9.892 -3.748 -17.309 1.00 87.25 129 THR A O 1
ATOM 1079 N N . ALA A 1 130 ? -9.676 -5.668 -16.163 1.00 84.56 130 ALA A N 1
ATOM 1080 C CA . ALA A 1 130 ? -8.736 -6.312 -17.075 1.00 84.56 130 ALA A CA 1
ATOM 1081 C C . ALA A 1 130 ? -9.332 -6.536 -18.475 1.00 84.56 130 ALA A C 1
ATOM 1083 O O . ALA A 1 130 ? -8.659 -6.303 -19.475 1.00 84.56 130 ALA A O 1
ATOM 1084 N N . GLU A 1 131 ? -10.605 -6.925 -18.575 1.00 86.19 131 GLU A N 1
ATOM 1085 C CA . GLU A 1 131 ? -11.283 -7.094 -19.866 1.00 86.19 131 GLU A CA 1
ATOM 1086 C C . GLU A 1 131 ? -11.483 -5.768 -20.611 1.00 86.19 131 GLU A C 1
ATOM 1088 O O . GLU A 1 131 ? -11.377 -5.702 -21.841 1.00 86.19 131 GLU A O 1
ATOM 1093 N N . LYS A 1 132 ? -11.802 -4.693 -19.880 1.00 85.25 132 LYS A N 1
ATOM 1094 C CA . LYS A 1 132 ? -12.002 -3.362 -20.472 1.00 85.25 132 LYS A CA 1
ATOM 1095 C C . LYS A 1 132 ? -10.680 -2.690 -20.826 1.00 85.25 132 LYS A C 1
ATOM 1097 O O . LYS A 1 132 ? -10.594 -2.011 -21.852 1.00 85.25 132 LYS A O 1
ATOM 1102 N N . LEU A 1 133 ? -9.649 -2.906 -20.018 1.00 78.00 133 LEU A N 1
ATOM 1103 C CA . LEU A 1 133 ? -8.299 -2.410 -20.241 1.00 78.00 133 LEU A CA 1
ATOM 1104 C C . LEU A 1 133 ? -7.545 -3.404 -21.137 1.00 78.00 133 LEU A C 1
ATOM 1106 O O . LEU A 1 133 ? -6.740 -4.204 -20.680 1.00 78.00 133 LEU A O 1
ATOM 1110 N N . LYS A 1 134 ? -7.793 -3.330 -22.453 1.00 64.75 134 LYS A N 1
ATOM 1111 C CA . LYS A 1 134 ? -7.180 -4.200 -23.486 1.00 64.75 134 LYS A CA 1
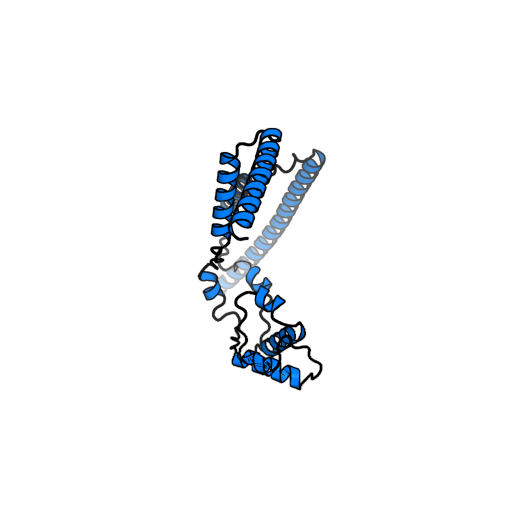ATOM 1112 C C . LYS A 1 134 ? -5.644 -4.207 -23.507 1.00 64.75 134 LYS A C 1
ATOM 1114 O O . LYS A 1 134 ? -5.057 -5.067 -24.157 1.00 64.75 134 LYS A O 1
ATOM 1119 N N . ASN A 1 135 ? -5.009 -3.250 -22.832 1.00 62.84 135 ASN A N 1
ATOM 1120 C CA . ASN A 1 135 ? -3.566 -3.183 -22.681 1.00 62.84 135 ASN A CA 1
ATOM 1121 C C . ASN A 1 135 ? -3.237 -3.520 -21.224 1.00 62.84 135 ASN A C 1
ATOM 1123 O O . ASN A 1 135 ? -3.622 -2.736 -20.349 1.00 62.84 135 ASN A O 1
ATOM 1127 N N . PRO A 1 136 ? -2.539 -4.635 -20.940 1.00 56.69 136 PRO A N 1
ATOM 1128 C CA . PRO A 1 136 ? -1.990 -4.835 -19.609 1.00 56.69 136 PRO A CA 1
ATOM 1129 C C . PRO A 1 136 ? -1.121 -3.612 -19.280 1.00 56.69 136 PRO A C 1
ATOM 1131 O O . PRO A 1 136 ? -0.405 -3.140 -20.172 1.00 56.69 136 PRO A O 1
ATOM 1134 N N . PRO A 1 137 ? -1.201 -3.060 -18.056 1.00 55.59 137 PRO A N 1
ATOM 1135 C CA . PRO A 1 137 ? -0.300 -1.987 -17.661 1.00 55.59 137 PRO A CA 1
ATOM 1136 C C . PRO A 1 137 ? 1.123 -2.475 -17.936 1.00 55.59 137 PRO A C 1
ATOM 1138 O O . PRO A 1 137 ? 1.471 -3.583 -17.517 1.00 55.59 137 PRO A O 1
ATOM 1141 N N . GLU A 1 138 ? 1.914 -1.712 -18.705 1.00 56.47 138 GLU A N 1
ATOM 1142 C CA . GLU A 1 138 ? 3.334 -2.039 -18.843 1.00 56.47 138 GLU A CA 1
ATOM 1143 C C . GLU A 1 138 ? 3.863 -2.170 -17.417 1.00 56.47 138 GLU A C 1
ATOM 1145 O O . GLU A 1 138 ? 3.649 -1.272 -16.601 1.00 56.47 138 GLU A O 1
ATOM 1150 N N . ASP A 1 139 ? 4.444 -3.334 -17.113 1.00 55.47 139 ASP A N 1
ATOM 1151 C CA . ASP A 1 139 ? 4.913 -3.734 -15.786 1.00 55.47 139 ASP A CA 1
ATOM 1152 C C . ASP A 1 139 ? 5.486 -2.498 -15.079 1.00 55.47 139 ASP A C 1
ATOM 1154 O O . ASP A 1 139 ? 6.324 -1.821 -15.672 1.00 55.47 139 ASP A O 1
ATOM 1158 N N . GLU A 1 140 ? 5.031 -2.123 -13.879 1.00 53.81 140 GLU A N 1
ATOM 1159 C CA . GLU A 1 140 ? 5.425 -0.847 -13.235 1.00 53.81 140 GLU A CA 1
ATOM 1160 C C . GLU A 1 140 ? 6.960 -0.679 -13.154 1.00 53.81 140 GLU A C 1
ATOM 1162 O O . GLU A 1 140 ? 7.514 0.426 -13.156 1.00 53.81 140 GLU A O 1
ATOM 1167 N N . LYS A 1 141 ? 7.664 -1.816 -13.177 1.00 52.44 141 LYS A N 1
ATOM 1168 C CA . LYS A 1 141 ? 9.117 -1.952 -13.309 1.00 52.44 141 LYS A CA 1
ATOM 1169 C C . LYS A 1 141 ? 9.686 -1.330 -14.583 1.00 52.44 141 LYS A C 1
ATOM 1171 O O . LYS A 1 141 ? 10.797 -0.823 -14.546 1.00 52.44 141 LYS A O 1
ATOM 1176 N N . SER A 1 142 ? 8.958 -1.338 -15.691 1.00 51.44 142 SER A N 1
ATOM 1177 C CA . SER A 1 142 ? 9.337 -0.677 -16.941 1.00 51.44 142 SER A CA 1
ATOM 1178 C C . SER A 1 142 ? 9.391 0.845 -16.792 1.00 51.44 142 SER A C 1
ATOM 1180 O O . SER A 1 142 ? 10.241 1.470 -17.417 1.00 51.44 142 SER A O 1
ATOM 1182 N N . TYR A 1 143 ? 8.565 1.440 -15.921 1.00 52.00 143 TYR A N 1
ATOM 1183 C CA . TYR A 1 143 ? 8.567 2.879 -15.646 1.00 52.00 143 TYR A CA 1
ATOM 1184 C C . TYR A 1 143 ? 9.607 3.278 -14.595 1.00 52.00 143 TYR A C 1
ATOM 1186 O O . TYR A 1 143 ? 10.278 4.295 -14.763 1.00 52.00 143 TYR A O 1
ATOM 1194 N N . LEU A 1 144 ? 9.789 2.464 -13.547 1.00 54.66 144 LEU A N 1
ATOM 1195 C CA . LEU A 1 144 ? 10.828 2.670 -12.524 1.00 54.66 144 LEU A CA 1
ATOM 1196 C C . LEU A 1 144 ? 12.245 2.383 -13.047 1.00 54.66 144 LEU A C 1
ATOM 1198 O O . LEU A 1 144 ? 13.219 2.919 -12.522 1.00 54.66 144 LEU A O 1
ATOM 1202 N N . LEU A 1 145 ? 12.354 1.555 -14.090 1.00 49.84 145 LEU A N 1
ATOM 1203 C CA . LEU A 1 145 ? 13.598 1.170 -14.750 1.00 49.84 145 LEU A CA 1
ATOM 1204 C C . LEU A 1 145 ? 13.679 1.703 -16.187 1.00 49.84 145 LEU A C 1
ATOM 1206 O O . LEU A 1 145 ? 14.353 1.109 -17.030 1.00 49.84 145 LEU A O 1
ATOM 1210 N N . LYS A 1 146 ? 13.063 2.856 -16.486 1.00 48.34 146 LYS A N 1
ATOM 1211 C CA . LYS A 1 146 ? 13.591 3.682 -17.578 1.00 48.34 146 LYS A CA 1
ATOM 1212 C C . LYS A 1 146 ? 14.936 4.203 -17.098 1.00 48.34 146 LYS A C 1
ATOM 1214 O O . LYS A 1 146 ? 15.021 5.240 -16.443 1.00 48.34 146 LYS A O 1
ATOM 1219 N N . MET A 1 147 ? 15.989 3.436 -17.393 1.00 45.78 147 MET A N 1
ATOM 1220 C CA . MET A 1 147 ? 17.350 3.961 -17.452 1.00 45.78 147 MET A CA 1
ATOM 1221 C C . MET A 1 147 ? 17.246 5.328 -18.132 1.00 45.78 147 MET A C 1
ATOM 1223 O O . MET A 1 147 ? 16.577 5.392 -19.169 1.00 45.78 147 MET A O 1
ATOM 1227 N N . PRO A 1 148 ? 17.787 6.411 -17.537 1.00 49.88 148 PRO A N 1
ATOM 1228 C CA . PRO A 1 148 ? 17.684 7.734 -18.132 1.00 49.88 148 PRO A CA 1
ATOM 1229 C C . PRO A 1 148 ? 18.071 7.592 -19.593 1.00 49.88 148 PRO A C 1
ATOM 1231 O O . PRO A 1 148 ? 19.133 7.034 -19.882 1.00 49.88 148 PRO A O 1
ATOM 1234 N N . GLU A 1 149 ? 17.154 7.980 -20.482 1.00 47.72 149 GLU A N 1
ATOM 1235 C CA . GLU A 1 149 ? 17.372 7.868 -21.914 1.00 47.72 149 GLU A CA 1
ATOM 1236 C C . GLU A 1 149 ? 18.778 8.388 -22.206 1.00 47.72 149 GLU A C 1
ATOM 1238 O O . GLU A 1 149 ? 19.172 9.462 -21.741 1.00 47.72 149 GLU A O 1
ATOM 1243 N N . GLU A 1 150 ? 19.551 7.616 -22.967 1.00 50.06 150 GLU A N 1
ATOM 1244 C CA . GLU A 1 150 ? 20.917 7.945 -23.388 1.00 50.06 150 GLU A CA 1
ATOM 1245 C C . GLU A 1 150 ? 20.979 9.234 -24.247 1.00 50.06 150 GLU A C 1
ATOM 1247 O O . GLU A 1 150 ? 21.995 9.536 -24.866 1.00 50.06 150 GLU A O 1
ATOM 1252 N N . SER A 1 151 ? 19.904 10.029 -24.282 1.00 48.09 151 SER A N 1
ATOM 1253 C CA . SER A 1 151 ? 19.760 11.302 -24.981 1.00 48.09 151 SER A CA 1
ATOM 1254 C C . SER A 1 151 ? 20.604 12.429 -24.377 1.00 48.09 151 SER A C 1
ATOM 1256 O O . SER A 1 151 ? 20.819 13.441 -25.037 1.00 48.09 151 SER A O 1
ATOM 1258 N N . ASN A 1 152 ? 21.177 12.235 -23.184 1.00 49.25 152 ASN A N 1
ATOM 1259 C CA . ASN A 1 152 ? 22.265 13.065 -22.664 1.00 49.25 152 ASN A CA 1
ATOM 1260 C C . ASN A 1 152 ? 23.520 12.231 -22.387 1.00 49.25 152 ASN A C 1
ATOM 1262 O O . ASN A 1 152 ? 24.087 12.253 -21.294 1.00 49.25 152 ASN A O 1
ATOM 1266 N N . SER A 1 153 ? 24.013 11.535 -23.412 1.00 51.22 153 SER A N 1
ATOM 1267 C CA . SER A 1 153 ? 25.381 11.018 -23.457 1.00 51.22 153 SER A CA 1
ATOM 1268 C C . SER A 1 153 ? 26.405 12.168 -23.515 1.00 51.22 153 SER A C 1
ATOM 1270 O O . SER A 1 153 ? 27.189 12.292 -24.460 1.00 51.22 153 SER A O 1
ATOM 1272 N N . LYS A 1 154 ? 26.426 13.053 -22.513 1.00 64.12 154 LYS A N 1
ATOM 1273 C CA . LYS A 1 154 ? 27.619 13.856 -22.253 1.00 64.12 154 LYS A CA 1
ATOM 1274 C C . LYS A 1 154 ? 28.688 12.850 -21.855 1.00 64.12 154 LYS A C 1
ATOM 1276 O O 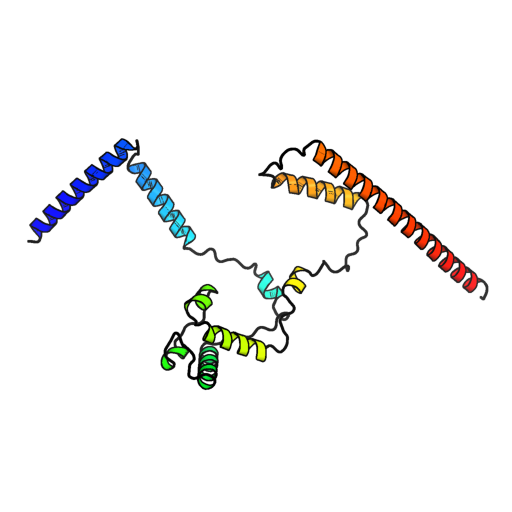. LYS A 1 154 ? 28.558 12.184 -2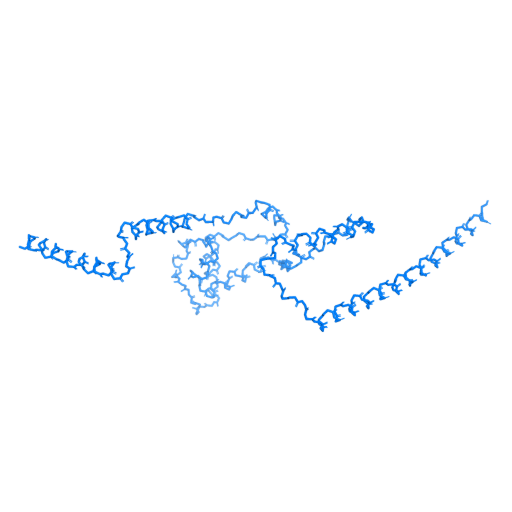0.831 1.00 64.12 154 LYS A O 1
ATOM 1281 N N . SER A 1 155 ? 29.704 12.683 -22.698 1.00 60.88 155 SER A N 1
ATOM 1282 C CA . SER A 1 155 ? 30.867 11.866 -22.370 1.00 60.88 155 SER A CA 1
ATOM 1283 C C . SER A 1 155 ? 31.437 12.377 -21.051 1.00 60.88 155 SER A C 1
ATOM 1285 O O . SER A 1 155 ? 31.998 13.470 -21.014 1.00 60.88 155 SER A O 1
ATOM 1287 N N . MET A 1 156 ? 31.231 11.624 -19.973 1.00 59.03 156 MET A N 1
ATOM 1288 C CA . MET A 1 156 ? 31.761 11.958 -18.658 1.00 59.03 156 MET A CA 1
ATOM 1289 C C . MET A 1 156 ? 33.279 12.061 -18.759 1.00 59.03 156 MET A C 1
ATOM 1291 O O . MET A 1 156 ? 33.961 11.097 -19.119 1.00 59.03 156 MET A O 1
ATOM 1295 N N . THR A 1 157 ? 33.807 13.249 -18.487 1.00 79.31 157 THR A N 1
ATOM 1296 C CA . THR A 1 157 ? 35.246 13.488 -18.471 1.00 79.31 157 THR A CA 1
ATOM 1297 C C . THR A 1 157 ? 35.837 12.835 -17.221 1.00 79.31 157 THR A C 1
ATOM 1299 O O . THR A 1 157 ? 35.146 12.634 -16.226 1.00 79.31 157 THR A O 1
ATOM 1302 N N . PHE A 1 158 ? 37.134 12.518 -17.222 1.00 70.88 158 PHE A N 1
ATOM 1303 C CA . PHE A 1 158 ? 37.790 11.911 -16.052 1.00 70.88 158 PHE A CA 1
ATOM 1304 C C . PHE A 1 158 ? 37.604 12.741 -14.767 1.00 70.88 158 PHE A C 1
ATOM 1306 O O . PHE A 1 158 ? 37.396 12.178 -13.695 1.00 70.88 158 PHE A O 1
ATOM 1313 N N . ALA A 1 159 ? 37.609 14.073 -14.888 1.00 78.75 159 ALA A N 1
ATOM 1314 C CA . ALA A 1 159 ? 37.316 14.983 -13.783 1.00 78.75 159 ALA A CA 1
ATOM 1315 C C . ALA A 1 159 ? 35.897 14.780 -13.220 1.00 78.75 159 ALA A C 1
ATOM 1317 O O . ALA A 1 159 ? 35.733 14.672 -12.008 1.00 78.75 159 ALA A O 1
ATOM 1318 N N . ASP A 1 160 ? 34.900 14.618 -14.093 1.00 76.06 160 ASP A N 1
ATOM 1319 C CA . ASP A 1 160 ? 33.503 14.419 -13.697 1.00 76.06 160 ASP A CA 1
ATOM 1320 C C . ASP A 1 160 ? 33.313 13.091 -12.943 1.00 76.06 160 ASP A C 1
ATOM 1322 O O . ASP A 1 160 ? 32.577 13.026 -11.957 1.00 76.06 160 ASP A O 1
ATOM 1326 N N . VAL A 1 161 ? 34.033 12.038 -13.353 1.00 74.00 161 VAL A N 1
ATOM 1327 C CA . VAL A 1 161 ? 34.033 10.735 -12.663 1.00 74.00 161 VAL A CA 1
ATOM 1328 C C . VAL A 1 161 ? 34.627 10.859 -11.257 1.00 74.00 161 VAL A C 1
ATOM 1330 O O . VAL A 1 161 ? 34.043 10.362 -10.292 1.00 74.00 161 VAL A O 1
ATOM 1333 N N . VAL A 1 162 ? 35.756 11.560 -11.120 1.00 80.19 162 VAL A N 1
ATOM 1334 C CA . VAL A 1 162 ? 36.413 11.794 -9.822 1.00 80.19 162 VAL A CA 1
ATOM 1335 C C . VAL A 1 162 ? 35.531 12.639 -8.899 1.00 80.19 162 VAL A C 1
ATOM 1337 O O . VAL A 1 162 ? 35.430 12.354 -7.700 1.00 80.19 162 VAL A O 1
ATOM 1340 N N . ASP A 1 163 ? 34.858 13.652 -9.439 1.00 77.31 163 ASP A N 1
ATOM 1341 C CA . ASP A 1 163 ? 33.956 14.504 -8.671 1.00 77.31 163 ASP A CA 1
ATOM 1342 C C . ASP A 1 163 ? 32.696 13.762 -8.234 1.00 77.31 163 ASP A C 1
ATOM 1344 O O . ASP A 1 163 ? 32.284 13.897 -7.077 1.00 77.31 163 ASP A O 1
ATOM 1348 N N . MET A 1 164 ? 32.130 12.899 -9.083 1.00 75.94 164 MET A N 1
ATOM 1349 C CA . MET A 1 164 ? 31.058 11.996 -8.663 1.00 75.94 164 MET A CA 1
ATOM 1350 C C . MET A 1 164 ? 31.513 11.045 -7.562 1.00 75.94 164 MET A C 1
ATOM 1352 O O . MET A 1 164 ? 30.792 10.870 -6.581 1.00 75.94 164 MET A O 1
ATOM 1356 N N . GLU A 1 165 ? 32.709 10.465 -7.662 1.00 77.00 165 GLU A N 1
ATOM 1357 C CA . GLU A 1 165 ? 33.234 9.570 -6.629 1.00 77.00 165 GLU A CA 1
ATOM 1358 C C . GLU A 1 165 ? 33.430 10.308 -5.292 1.00 77.00 165 GLU A C 1
ATOM 1360 O O . GLU A 1 165 ? 33.057 9.806 -4.225 1.00 77.00 165 GLU A O 1
ATOM 1365 N N . ARG A 1 166 ? 33.940 11.548 -5.330 1.00 81.38 166 ARG A N 1
ATOM 1366 C CA . ARG A 1 166 ? 34.033 12.426 -4.151 1.00 81.38 166 ARG A CA 1
ATOM 1367 C C . ARG A 1 166 ? 32.657 12.753 -3.584 1.00 81.38 166 ARG A C 1
ATOM 1369 O O . ARG A 1 166 ? 32.476 12.694 -2.366 1.00 81.38 166 ARG A O 1
ATOM 1376 N N . GLN A 1 167 ? 31.686 13.088 -4.430 1.00 72.25 167 GLN A N 1
ATOM 1377 C CA . GLN A 1 167 ? 30.322 13.385 -3.997 1.00 72.25 167 GLN A CA 1
ATOM 1378 C C . GLN A 1 167 ? 29.636 12.156 -3.397 1.00 72.25 167 GLN A C 1
ATOM 1380 O O . GLN A 1 167 ? 29.016 12.280 -2.345 1.00 72.25 167 GLN A O 1
ATOM 1385 N N . LEU A 1 168 ? 29.800 10.969 -3.981 1.00 70.69 168 LEU A N 1
ATOM 1386 C CA . LEU A 1 168 ? 29.294 9.705 -3.441 1.00 70.69 168 LEU A CA 1
ATOM 1387 C C . LEU A 1 168 ? 29.912 9.395 -2.074 1.00 70.69 168 LEU A C 1
ATOM 1389 O O . LEU A 1 168 ? 29.185 9.055 -1.141 1.00 70.69 168 LEU A O 1
ATOM 1393 N N . LYS A 1 169 ? 31.227 9.591 -1.907 1.00 72.19 169 LYS A N 1
ATOM 1394 C CA . LYS A 1 169 ? 31.908 9.447 -0.607 1.00 72.19 169 LYS A CA 1
ATOM 1395 C C . LYS A 1 169 ? 31.389 10.449 0.432 1.00 72.19 169 LYS A C 1
ATOM 1397 O O . LYS A 1 169 ? 31.157 10.067 1.577 1.00 72.19 169 LYS A O 1
ATOM 1402 N N . ARG A 1 170 ? 31.141 11.707 0.044 1.00 71.75 170 ARG A N 1
ATOM 1403 C CA . ARG A 1 170 ? 30.565 12.745 0.926 1.00 71.75 170 ARG A CA 1
ATOM 1404 C C . ARG A 1 170 ? 29.106 12.460 1.298 1.00 71.75 170 ARG A C 1
ATOM 1406 O O . ARG A 1 170 ? 28.741 12.618 2.460 1.00 71.75 170 ARG A O 1
ATOM 1413 N N . ARG A 1 171 ? 28.281 12.012 0.343 1.00 64.25 171 ARG A N 1
ATOM 1414 C CA . ARG A 1 171 ? 26.870 11.637 0.561 1.00 64.25 171 ARG A CA 1
ATOM 1415 C C . ARG A 1 171 ? 26.752 10.402 1.455 1.00 64.25 171 ARG A C 1
ATOM 1417 O O . ARG A 1 171 ? 25.963 10.418 2.393 1.00 64.25 171 ARG A O 1
ATOM 1424 N N . ARG A 1 172 ? 27.608 9.391 1.250 1.00 58.00 172 ARG A N 1
ATOM 1425 C CA . ARG A 1 172 ? 27.726 8.227 2.148 1.00 58.00 172 ARG A CA 1
ATOM 1426 C C . ARG A 1 172 ? 28.105 8.617 3.577 1.00 58.00 172 ARG A C 1
ATOM 1428 O O . ARG A 1 172 ? 27.714 7.925 4.503 1.00 58.00 172 ARG A O 1
ATOM 1435 N N . MET A 1 173 ? 28.833 9.716 3.772 1.00 53.81 173 MET A N 1
ATOM 1436 C CA . MET A 1 173 ? 29.268 10.164 5.099 1.00 53.81 173 MET A CA 1
ATOM 1437 C C . MET A 1 173 ? 28.131 10.757 5.946 1.00 53.81 173 MET A C 1
ATOM 1439 O O . MET A 1 173 ? 28.097 10.519 7.148 1.00 53.81 173 MET A O 1
ATOM 1443 N N . LYS A 1 174 ? 27.172 11.477 5.341 1.00 55.75 174 LYS A N 1
ATOM 1444 C CA . LYS A 1 174 ? 26.083 12.149 6.081 1.00 55.75 174 LYS A CA 1
ATOM 1445 C C . LYS A 1 174 ? 25.016 11.199 6.648 1.00 55.75 174 LYS A C 1
ATOM 1447 O O . LYS A 1 174 ? 24.389 11.547 7.640 1.00 55.75 174 LYS A O 1
ATOM 1452 N N . HIS A 1 175 ? 24.835 10.011 6.063 1.00 52.84 175 HIS A N 1
ATOM 1453 C CA . HIS A 1 175 ? 23.862 9.000 6.518 1.00 52.84 175 HIS A CA 1
ATOM 1454 C C . HIS A 1 175 ? 24.514 7.752 7.136 1.00 52.84 175 HIS A C 1
ATOM 1456 O O . HIS A 1 175 ? 23.854 6.734 7.328 1.00 52.84 175 HIS A O 1
ATOM 1462 N N . ARG A 1 176 ? 25.809 7.808 7.472 1.00 49.12 176 ARG A N 1
ATOM 1463 C CA . ARG A 1 176 ? 26.515 6.711 8.147 1.00 49.12 176 ARG A CA 1
ATOM 1464 C C . ARG A 1 176 ? 26.295 6.784 9.660 1.00 49.12 176 ARG A C 1
ATOM 1466 O O . ARG A 1 176 ? 27.217 7.076 10.413 1.00 49.12 176 ARG A O 1
ATOM 1473 N N . THR A 1 177 ? 25.069 6.540 10.110 1.00 51.97 177 THR A N 1
ATOM 1474 C CA . THR A 1 177 ? 24.761 6.348 11.541 1.00 51.97 177 THR A CA 1
ATOM 1475 C C . THR A 1 177 ? 25.221 4.981 12.048 1.00 51.97 177 THR A C 1
ATOM 1477 O O . THR A 1 177 ? 25.488 4.826 13.235 1.00 51.97 177 THR A O 1
ATOM 1480 N N . THR A 1 178 ? 25.440 4.014 11.155 1.00 55.97 178 THR A N 1
ATOM 1481 C CA . THR A 1 178 ? 26.101 2.746 11.468 1.00 55.97 178 THR A CA 1
ATOM 1482 C C . THR A 1 178 ? 27.481 2.725 10.823 1.00 55.97 178 THR A C 1
ATOM 1484 O O . THR A 1 178 ? 27.643 2.647 9.601 1.00 55.97 178 THR A O 1
ATOM 1487 N N . LYS A 1 179 ? 28.520 2.824 11.653 1.00 58.06 179 LYS A N 1
ATOM 1488 C CA . LYS A 1 179 ? 29.874 2.454 11.248 1.00 58.06 179 LYS A CA 1
ATOM 1489 C C . LYS A 1 179 ? 29.794 0.992 10.807 1.00 58.06 179 LYS A C 1
ATOM 1491 O O . LYS A 1 179 ? 29.672 0.129 11.666 1.00 58.06 179 LYS A O 1
ATOM 1496 N N . GLU A 1 180 ? 29.839 0.694 9.506 1.00 61.56 180 GLU A N 1
ATOM 1497 C CA . GLU A 1 180 ? 30.272 -0.654 9.125 1.00 61.56 180 GLU A CA 1
ATOM 1498 C C . GLU A 1 180 ? 31.574 -0.930 9.887 1.00 61.56 180 GLU A C 1
ATOM 1500 O O . GLU A 1 180 ? 32.418 -0.015 9.939 1.00 61.56 180 GLU A O 1
ATOM 1505 N N . PRO A 1 181 ? 31.688 -2.097 10.549 1.00 63.53 181 PRO A N 1
ATOM 1506 C CA . PRO A 1 181 ? 32.864 -2.433 11.333 1.00 63.53 181 PRO A CA 1
ATOM 1507 C C . PRO A 1 181 ? 34.113 -2.228 10.467 1.00 63.53 181 PRO A C 1
ATOM 1509 O O . PRO A 1 181 ? 34.044 -2.404 9.246 1.00 63.53 181 PRO A O 1
ATOM 1512 N N . PRO A 1 182 ? 35.237 -1.774 11.049 1.00 66.94 182 PRO A N 1
ATOM 1513 C CA . PRO A 1 182 ? 36.466 -1.622 10.285 1.00 66.94 182 PRO A CA 1
ATOM 1514 C C . PRO A 1 182 ? 36.755 -2.946 9.578 1.00 66.94 182 PRO A C 1
ATOM 1516 O O . PRO A 1 182 ? 36.768 -3.989 10.231 1.00 66.94 182 PRO A O 1
ATOM 1519 N N . LEU A 1 183 ? 36.914 -2.883 8.249 1.00 70.38 183 LEU A N 1
ATOM 1520 C CA . LEU A 1 183 ? 37.160 -4.061 7.422 1.00 70.38 183 LEU A CA 1
ATOM 1521 C C . LEU A 1 183 ? 38.276 -4.881 8.063 1.00 70.38 183 LEU A C 1
ATOM 1523 O O . LEU A 1 183 ? 39.347 -4.344 8.368 1.00 70.38 183 LEU A O 1
ATOM 1527 N N . SER A 1 184 ? 38.032 -6.174 8.250 1.00 79.56 184 SER A N 1
ATOM 1528 C CA . SER A 1 184 ? 39.074 -7.073 8.730 1.00 79.56 184 SER A CA 1
ATOM 1529 C C . SER A 1 184 ? 40.260 -7.044 7.761 1.00 79.56 184 SER A C 1
ATOM 1531 O O . SER A 1 184 ? 40.118 -6.730 6.573 1.00 79.56 184 SER A O 1
ATOM 1533 N N . HIS A 1 185 ? 41.458 -7.376 8.237 1.00 84.62 185 HIS A N 1
ATOM 1534 C CA . HIS A 1 185 ? 42.655 -7.413 7.393 1.00 84.62 185 HIS A CA 1
ATOM 1535 C C . HIS A 1 185 ? 42.444 -8.289 6.143 1.00 84.62 185 HIS A C 1
ATOM 1537 O O . HIS A 1 185 ? 42.819 -7.911 5.034 1.00 84.62 185 HIS A O 1
ATOM 1543 N N . THR A 1 186 ? 41.734 -9.409 6.297 1.00 87.38 186 THR A N 1
ATOM 1544 C CA . THR A 1 186 ? 41.372 -10.311 5.196 1.00 87.38 186 THR A CA 1
ATOM 1545 C C . THR A 1 186 ? 40.407 -9.671 4.198 1.00 87.38 186 THR A C 1
ATOM 1547 O O . THR A 1 186 ? 40.576 -9.828 2.992 1.00 87.38 186 THR A O 1
ATOM 1550 N N . GLU A 1 187 ? 39.421 -8.908 4.664 1.00 82.06 187 GLU A N 1
ATOM 1551 C CA . GLU A 1 187 ? 38.491 -8.169 3.803 1.00 82.06 187 GLU A CA 1
ATOM 1552 C C . GLU A 1 187 ? 39.192 -7.013 3.085 1.00 82.06 187 GLU A C 1
ATOM 1554 O O . GLU A 1 187 ? 38.903 -6.732 1.922 1.00 82.06 187 GLU A O 1
ATOM 1559 N N . THR A 1 188 ? 40.161 -6.383 3.749 1.00 83.00 188 THR A N 1
ATOM 1560 C CA . THR A 1 188 ? 41.007 -5.337 3.166 1.00 83.00 188 THR A CA 1
ATOM 1561 C C . THR A 1 188 ? 41.831 -5.901 2.012 1.00 83.00 188 THR A C 1
ATOM 1563 O O . THR A 1 188 ? 41.863 -5.305 0.936 1.00 83.00 188 THR A O 1
ATOM 1566 N N . ILE A 1 189 ? 42.422 -7.087 2.194 1.00 87.94 189 ILE A N 1
ATOM 1567 C CA . ILE A 1 189 ? 43.142 -7.804 1.134 1.00 87.94 189 ILE A CA 1
ATOM 1568 C C . ILE A 1 189 ? 42.190 -8.191 -0.005 1.00 87.94 189 ILE A C 1
ATOM 1570 O O . ILE A 1 189 ? 42.501 -7.926 -1.163 1.00 87.94 189 ILE A O 1
ATOM 1574 N N . ARG A 1 190 ? 41.008 -8.751 0.293 1.00 91.38 190 ARG A N 1
ATOM 1575 C CA . ARG A 1 190 ? 40.013 -9.108 -0.741 1.00 91.38 190 ARG A CA 1
ATOM 1576 C C . ARG A 1 190 ? 39.593 -7.899 -1.573 1.00 91.38 190 ARG A C 1
ATOM 1578 O O . ARG A 1 190 ? 39.523 -7.994 -2.794 1.00 91.38 190 ARG A O 1
ATOM 1585 N N . LYS A 1 191 ? 39.361 -6.762 -0.918 1.00 87.69 191 LYS A N 1
ATOM 1586 C CA . LYS A 1 191 ? 38.998 -5.506 -1.577 1.00 87.69 191 LYS A CA 1
ATOM 1587 C C . LYS A 1 191 ? 40.145 -4.944 -2.413 1.00 87.69 191 LYS A C 1
ATOM 1589 O O . LYS A 1 191 ? 39.911 -4.451 -3.510 1.00 87.69 191 LYS A O 1
ATOM 1594 N N . LEU A 1 192 ? 41.382 -5.023 -1.924 1.00 93.12 192 LEU A N 1
ATOM 1595 C CA . LEU A 1 192 ? 42.550 -4.603 -2.694 1.00 93.12 192 LEU A CA 1
ATOM 1596 C C . LEU A 1 192 ? 42.690 -5.446 -3.967 1.00 93.12 192 LEU A C 1
ATOM 1598 O O . LEU A 1 192 ? 42.803 -4.881 -5.053 1.00 93.12 192 LEU A O 1
ATOM 1602 N N . ILE A 1 193 ? 42.590 -6.771 -3.841 1.00 91.75 193 ILE A N 1
ATOM 1603 C CA . ILE A 1 193 ? 42.629 -7.692 -4.981 1.00 91.75 193 ILE A CA 1
ATOM 1604 C C . ILE A 1 193 ? 41.518 -7.338 -5.969 1.00 91.75 193 ILE A C 1
ATOM 1606 O O . ILE A 1 193 ? 41.825 -7.083 -7.127 1.00 91.75 193 ILE A O 1
ATOM 1610 N N . SER A 1 194 ? 40.263 -7.206 -5.522 1.00 92.38 194 SER A N 1
ATOM 1611 C CA . SER A 1 194 ? 39.150 -6.883 -6.425 1.00 92.38 194 SER A CA 1
ATOM 1612 C C . SER A 1 194 ? 39.373 -5.566 -7.171 1.00 92.38 194 SER A C 1
ATOM 1614 O O . SER A 1 194 ? 39.166 -5.505 -8.379 1.00 92.38 194 SER A O 1
ATOM 1616 N N . THR A 1 195 ? 39.861 -4.528 -6.481 1.00 92.06 195 THR A N 1
ATOM 1617 C CA . THR A 1 195 ? 40.155 -3.236 -7.121 1.00 92.06 195 THR A CA 1
ATOM 1618 C C . THR A 1 195 ? 41.291 -3.323 -8.139 1.00 92.06 195 THR A C 1
ATOM 1620 O O . THR A 1 195 ? 41.217 -2.695 -9.193 1.00 92.06 195 THR A O 1
ATOM 1623 N N . GLN A 1 196 ? 42.334 -4.111 -7.860 1.00 92.19 196 GLN A N 1
ATOM 1624 C CA . GLN A 1 196 ? 43.445 -4.315 -8.789 1.00 92.19 196 GLN A CA 1
ATOM 1625 C C . GLN A 1 196 ? 43.009 -5.130 -10.010 1.00 92.19 196 GLN A C 1
ATOM 1627 O O . GLN A 1 196 ? 43.366 -4.768 -11.131 1.00 92.19 196 GLN A O 1
ATOM 1632 N N . THR A 1 197 ? 42.211 -6.184 -9.816 1.00 93.88 197 THR A N 1
ATOM 1633 C CA . THR A 1 197 ? 41.667 -7.008 -10.903 1.00 93.88 197 THR A CA 1
ATOM 1634 C C . THR A 1 197 ? 40.751 -6.188 -11.806 1.00 93.88 197 THR A C 1
ATOM 1636 O O . THR A 1 197 ? 40.919 -6.205 -13.021 1.00 93.88 197 THR A O 1
ATOM 1639 N N . GLU A 1 198 ? 39.850 -5.392 -11.229 1.00 88.19 198 GLU A N 1
ATOM 1640 C CA . GLU A 1 198 ? 38.944 -4.525 -11.985 1.00 88.19 198 GLU A CA 1
ATOM 1641 C C . GLU A 1 198 ? 39.708 -3.447 -12.775 1.00 88.19 198 GLU A C 1
ATOM 1643 O O . GLU A 1 198 ? 39.417 -3.196 -13.947 1.00 88.19 198 GLU A O 1
ATOM 1648 N N . ALA A 1 199 ? 40.738 -2.839 -12.176 1.00 87.88 199 ALA A N 1
ATOM 1649 C CA . ALA A 1 199 ? 41.604 -1.888 -12.872 1.00 87.88 199 ALA A CA 1
ATOM 1650 C C . ALA A 1 199 ? 42.337 -2.535 -14.062 1.00 87.88 199 ALA A C 1
ATOM 1652 O O . ALA A 1 199 ? 42.420 -1.935 -15.137 1.00 87.88 199 ALA A O 1
ATOM 1653 N N . TRP A 1 200 ? 42.822 -3.767 -13.891 1.00 91.56 200 TRP A N 1
ATOM 1654 C CA . TRP A 1 200 ? 43.469 -4.544 -14.950 1.00 91.56 200 TRP A CA 1
ATOM 1655 C C . TRP A 1 200 ? 42.509 -4.920 -16.078 1.00 91.56 200 TRP A C 1
ATOM 1657 O O . TRP A 1 200 ? 42.826 -4.711 -17.250 1.00 91.56 200 TRP A O 1
ATOM 1667 N N . GLU A 1 201 ? 41.317 -5.415 -15.752 1.00 92.19 201 GLU A N 1
ATOM 1668 C CA . GLU A 1 201 ? 40.289 -5.713 -16.750 1.00 92.19 201 GLU A CA 1
ATOM 1669 C C . GLU A 1 201 ? 39.910 -4.474 -17.559 1.00 92.19 201 GLU A C 1
ATOM 1671 O O . GLU A 1 201 ? 39.787 -4.529 -18.785 1.00 92.19 201 GLU A O 1
ATOM 1676 N N . ASN A 1 202 ? 39.753 -3.335 -16.885 1.00 86.19 202 ASN A N 1
ATOM 1677 C CA . ASN A 1 202 ? 39.436 -2.073 -17.539 1.00 86.19 202 ASN A CA 1
ATOM 1678 C C . ASN A 1 202 ? 40.576 -1.596 -18.446 1.00 86.19 202 ASN A C 1
ATOM 1680 O O . ASN A 1 202 ? 40.312 -1.072 -19.531 1.00 86.19 202 ASN A O 1
ATOM 1684 N N . TYR A 1 203 ? 41.834 -1.813 -18.053 1.00 90.75 203 TYR A N 1
ATOM 1685 C CA . TYR A 1 203 ? 42.995 -1.528 -18.896 1.00 90.75 203 TYR A CA 1
ATOM 1686 C C . TYR A 1 203 ? 43.008 -2.389 -20.168 1.00 90.75 203 TYR A C 1
ATOM 1688 O O . TYR A 1 203 ? 43.162 -1.847 -21.265 1.00 90.75 203 TYR A O 1
ATOM 1696 N N . LEU A 1 204 ? 42.769 -3.698 -20.047 1.00 89.62 204 LEU A N 1
ATOM 1697 C CA . LEU A 1 204 ? 42.706 -4.613 -21.193 1.00 89.62 204 LEU A CA 1
ATOM 1698 C C . LEU A 1 204 ? 41.560 -4.248 -22.146 1.00 89.62 204 LEU A C 1
ATOM 1700 O O . LEU A 1 204 ? 41.784 -4.056 -23.341 1.00 89.62 204 LEU A O 1
ATOM 1704 N N . LYS A 1 205 ? 40.355 -4.020 -21.610 1.00 87.69 205 LYS A N 1
ATOM 1705 C CA . LYS A 1 205 ? 39.188 -3.580 -22.396 1.00 87.69 205 LYS A CA 1
ATOM 1706 C C . LYS A 1 205 ? 39.442 -2.243 -23.098 1.00 87.69 205 LYS A C 1
ATOM 1708 O O . LYS A 1 205 ? 38.969 -2.024 -24.215 1.00 87.69 205 LYS A O 1
ATOM 1713 N N . LYS A 1 206 ? 40.181 -1.322 -22.469 1.00 81.38 206 LYS A N 1
ATOM 1714 C CA . LYS A 1 206 ? 40.563 -0.044 -23.087 1.00 81.38 206 LYS A CA 1
ATOM 1715 C C . LYS A 1 206 ? 41.573 -0.246 -24.217 1.00 81.38 206 LYS A C 1
ATOM 1717 O O . LYS A 1 206 ? 41.394 0.336 -25.283 1.00 81.38 206 LYS A O 1
ATOM 1722 N N . ALA A 1 207 ? 42.572 -1.107 -24.027 1.00 81.44 207 ALA A N 1
ATOM 1723 C CA . ALA A 1 207 ? 43.551 -1.436 -25.061 1.00 81.44 207 ALA A CA 1
ATOM 1724 C C . ALA A 1 207 ? 42.891 -2.063 -26.308 1.00 81.44 207 ALA A C 1
ATOM 1726 O O . ALA A 1 207 ? 43.215 -1.683 -27.436 1.00 81.44 207 ALA A O 1
ATOM 1727 N N . GLU A 1 208 ? 41.908 -2.948 -26.120 1.00 82.44 208 GLU A N 1
ATOM 1728 C CA . GLU A 1 208 ? 41.113 -3.531 -27.211 1.00 82.44 208 GLU A CA 1
ATOM 1729 C C . GLU A 1 208 ? 40.274 -2.479 -27.955 1.00 82.44 208 GLU A C 1
ATOM 1731 O O . GLU A 1 208 ? 40.262 -2.421 -29.193 1.00 82.44 208 GLU A O 1
ATOM 1736 N N . LYS A 1 209 ? 39.603 -1.589 -27.214 1.00 79.44 209 LYS A N 1
ATOM 1737 C CA . LYS A 1 209 ? 38.832 -0.475 -27.791 1.00 79.44 209 LYS A CA 1
ATOM 1738 C C . LYS A 1 209 ? 39.722 0.501 -28.567 1.00 79.44 209 LYS A C 1
ATOM 1740 O O . LYS A 1 209 ? 39.350 0.944 -29.652 1.00 79.44 209 LYS A O 1
ATOM 1745 N N . ASP A 1 210 ? 40.921 0.794 -28.076 1.00 79.25 210 ASP A N 1
ATOM 1746 C CA . ASP A 1 210 ? 41.868 1.679 -28.761 1.00 79.25 210 ASP A CA 1
ATOM 1747 C C . ASP A 1 210 ? 42.444 1.034 -30.038 1.00 79.25 210 ASP A C 1
ATOM 1749 O O . ASP A 1 210 ? 42.650 1.719 -31.049 1.00 79.25 210 ASP A O 1
ATOM 1753 N N . ALA A 1 211 ? 42.654 -0.287 -30.043 1.00 73.75 211 ALA A N 1
ATOM 1754 C CA . ALA A 1 211 ? 43.089 -1.034 -31.224 1.00 73.75 211 ALA A CA 1
ATOM 1755 C C . ALA A 1 211 ? 42.014 -1.060 -32.327 1.00 73.75 211 ALA A C 1
ATOM 1757 O O . ALA A 1 211 ? 42.304 -0.770 -33.496 1.00 73.75 211 ALA A O 1
ATOM 1758 N N . THR A 1 212 ? 40.757 -1.330 -31.962 1.00 73.19 212 THR A N 1
ATOM 1759 C CA . THR A 1 212 ? 39.623 -1.325 -32.903 1.00 73.19 212 THR A CA 1
ATOM 1760 C C . THR A 1 212 ? 39.356 0.074 -33.469 1.00 73.19 212 THR A C 1
ATOM 1762 O O . THR A 1 212 ? 39.198 0.229 -34.687 1.00 73.19 212 THR A O 1
ATOM 1765 N N . ASN A 1 213 ? 39.426 1.125 -32.645 1.00 72.38 213 ASN A N 1
ATOM 1766 C CA . ASN A 1 213 ? 39.276 2.506 -33.113 1.00 72.38 213 ASN A CA 1
ATOM 1767 C C . ASN A 1 213 ? 40.383 2.925 -34.095 1.00 72.38 213 ASN A C 1
ATOM 1769 O O . ASN A 1 213 ? 40.098 3.544 -35.128 1.00 72.38 213 ASN A O 1
ATOM 1773 N N . LYS A 1 214 ? 41.645 2.545 -33.841 1.00 72.00 214 LYS A N 1
ATOM 1774 C CA . LYS A 1 214 ? 42.757 2.789 -34.781 1.00 72.00 214 LYS A CA 1
ATOM 1775 C C . LYS A 1 214 ? 42.538 2.079 -36.121 1.00 72.00 214 LYS A C 1
ATOM 1777 O O . LYS A 1 214 ? 42.804 2.670 -37.173 1.00 72.00 214 LYS A O 1
ATOM 1782 N N . HIS A 1 215 ? 42.010 0.853 -36.115 1.00 67.94 215 HIS A N 1
ATOM 1783 C CA . HIS A 1 215 ? 41.677 0.128 -37.345 1.00 67.94 215 HIS A CA 1
ATOM 1784 C C . HIS A 1 215 ? 40.543 0.817 -38.128 1.00 67.94 215 HIS A C 1
ATOM 1786 O O . HIS A 1 215 ? 40.638 0.982 -39.352 1.00 67.94 215 HIS A O 1
ATOM 1792 N N . HIS A 1 216 ? 39.474 1.256 -37.459 1.00 66.81 216 HIS A N 1
ATOM 1793 C CA . HIS A 1 216 ? 38.371 1.959 -38.120 1.00 66.81 216 HIS A CA 1
ATOM 1794 C C . HIS A 1 216 ? 38.801 3.310 -38.703 1.00 66.81 216 HIS A C 1
ATOM 1796 O O . HIS A 1 216 ? 38.425 3.631 -39.837 1.00 66.81 216 HIS A O 1
ATOM 1802 N N . LYS A 1 217 ? 39.653 4.061 -37.994 1.00 71.00 217 LYS A N 1
ATOM 1803 C CA . LYS A 1 217 ? 40.215 5.329 -38.480 1.00 71.00 217 LYS A CA 1
ATOM 1804 C C . LYS A 1 217 ? 41.080 5.127 -39.729 1.00 71.00 217 LYS A C 1
ATOM 1806 O O . LYS A 1 217 ? 40.833 5.772 -40.748 1.00 71.00 217 LYS A O 1
ATOM 1811 N N . ARG A 1 218 ? 41.987 4.140 -39.722 1.00 70.56 218 ARG A N 1
ATOM 1812 C CA . ARG A 1 218 ? 42.805 3.776 -40.900 1.00 70.56 218 ARG A CA 1
ATOM 1813 C C . ARG A 1 218 ? 41.955 3.353 -42.106 1.00 70.56 218 ARG A C 1
ATOM 1815 O O . ARG A 1 218 ? 42.270 3.711 -43.241 1.00 70.56 218 ARG A O 1
ATOM 1822 N N . LYS A 1 219 ? 40.855 2.619 -41.890 1.00 69.62 219 LYS A N 1
ATOM 1823 C CA . LYS A 1 219 ? 39.929 2.209 -42.966 1.00 69.62 219 LYS A CA 1
ATOM 1824 C C . LYS A 1 219 ? 39.170 3.405 -43.558 1.00 69.62 219 LYS A C 1
ATOM 1826 O O . LYS A 1 219 ? 38.990 3.463 -44.776 1.00 69.62 219 LYS A O 1
ATOM 1831 N N . ARG A 1 220 ? 38.759 4.371 -42.726 1.00 68.81 220 ARG A N 1
ATOM 1832 C CA . ARG A 1 220 ? 38.109 5.619 -43.169 1.00 68.81 220 ARG A CA 1
ATOM 1833 C C . ARG A 1 220 ? 39.067 6.527 -43.946 1.00 68.81 220 ARG A C 1
ATOM 1835 O O . ARG A 1 220 ? 38.700 6.990 -45.022 1.00 68.81 220 ARG A O 1
ATOM 1842 N N . GLU A 1 221 ? 40.304 6.695 -43.483 1.00 69.44 221 GLU A N 1
ATOM 1843 C CA . GLU A 1 221 ? 41.331 7.482 -44.187 1.00 69.44 221 GLU A CA 1
ATOM 1844 C C . GLU A 1 221 ? 41.681 6.889 -45.561 1.00 69.44 221 GLU A C 1
ATOM 1846 O O . GLU A 1 221 ? 41.768 7.620 -46.549 1.00 69.44 221 GLU A O 1
ATOM 1851 N N . ARG A 1 222 ? 41.793 5.555 -45.668 1.00 70.50 222 ARG A N 1
ATOM 1852 C CA . ARG A 1 222 ? 42.000 4.870 -46.959 1.00 70.50 222 ARG A CA 1
ATOM 1853 C C . ARG A 1 222 ? 40.834 5.082 -47.931 1.00 70.50 222 ARG A C 1
ATOM 1855 O O . ARG A 1 222 ? 41.072 5.295 -49.117 1.00 70.50 222 ARG A O 1
ATOM 1862 N N . LYS A 1 223 ? 39.583 5.062 -47.451 1.00 67.62 223 LYS A N 1
ATOM 1863 C CA . LYS A 1 223 ? 38.406 5.371 -48.285 1.00 67.62 223 LYS A CA 1
ATOM 1864 C C . LYS A 1 223 ? 38.398 6.831 -48.748 1.00 67.62 223 LYS A C 1
ATOM 1866 O O . LYS A 1 223 ? 38.098 7.085 -49.909 1.00 67.62 223 LYS A O 1
ATOM 1871 N N . HIS A 1 224 ? 38.760 7.776 -47.880 1.00 66.19 224 HIS A N 1
ATOM 1872 C CA . HIS A 1 224 ? 38.804 9.196 -48.240 1.00 66.19 224 HIS A CA 1
ATOM 1873 C C . HIS A 1 224 ? 39.900 9.526 -49.259 1.00 66.19 224 HIS A C 1
ATOM 1875 O O . HIS A 1 224 ? 39.643 10.291 -50.186 1.00 66.19 224 HIS A O 1
ATOM 1881 N N . LYS A 1 225 ? 41.090 8.918 -49.140 1.00 68.00 225 LYS A N 1
ATOM 1882 C CA . LYS A 1 225 ? 42.164 9.086 -50.135 1.00 68.00 225 LYS A CA 1
ATOM 1883 C C . LYS A 1 225 ? 41.757 8.563 -51.516 1.00 68.00 225 LYS A C 1
ATOM 1885 O O . LYS A 1 225 ? 41.972 9.259 -52.497 1.00 68.00 225 LYS A O 1
ATOM 1890 N N . ARG A 1 226 ? 41.087 7.404 -51.587 1.00 61.81 226 ARG A N 1
ATOM 1891 C CA . ARG A 1 226 ? 40.602 6.829 -52.859 1.00 61.81 226 ARG A CA 1
ATOM 1892 C C . ARG A 1 226 ? 39.555 7.691 -53.571 1.00 61.81 226 ARG A C 1
ATOM 1894 O O . ARG A 1 226 ? 39.518 7.697 -54.791 1.00 61.81 226 ARG A O 1
ATOM 1901 N N . ARG A 1 227 ? 38.712 8.419 -52.830 1.00 62.03 227 ARG A N 1
ATOM 1902 C CA . ARG A 1 227 ? 37.699 9.315 -53.425 1.00 62.03 227 ARG A CA 1
ATOM 1903 C C . ARG A 1 227 ? 38.291 10.625 -53.949 1.00 62.03 227 ARG A C 1
ATOM 1905 O O . ARG A 1 227 ? 37.720 11.208 -54.854 1.00 62.03 227 ARG A O 1
ATOM 1912 N N . ARG A 1 228 ? 39.420 11.078 -53.396 1.00 59.16 228 ARG A N 1
ATOM 1913 C CA . ARG A 1 228 ? 40.122 12.292 -53.849 1.00 59.16 228 ARG A CA 1
ATOM 1914 C C . ARG A 1 228 ? 41.018 12.070 -55.070 1.00 59.16 228 ARG A C 1
ATOM 1916 O O . ARG A 1 228 ? 41.354 13.035 -55.725 1.00 59.16 228 ARG A O 1
ATOM 1923 N N . SER A 1 229 ? 41.396 10.828 -55.369 1.00 58.25 229 SER A N 1
ATOM 1924 C CA . SER A 1 229 ? 42.219 10.466 -56.535 1.00 58.25 229 SER A CA 1
ATOM 1925 C C . SER A 1 229 ? 41.404 10.112 -57.791 1.00 58.25 229 SER A C 1
ATOM 1927 O O . SER A 1 229 ? 41.947 9.519 -58.717 1.00 58.25 229 SER A O 1
ATOM 1929 N N . HIS A 1 230 ? 40.090 10.343 -57.783 1.00 55.75 230 HIS A N 1
ATOM 1930 C CA . HIS A 1 230 ? 39.167 10.085 -58.905 1.00 55.75 230 HIS A CA 1
ATOM 1931 C C . HIS A 1 230 ? 38.353 11.334 -59.286 1.00 55.75 230 HIS A C 1
ATOM 1933 O O . HIS A 1 230 ? 37.389 11.230 -60.037 1.00 55.75 230 HIS A O 1
ATOM 1939 N N . SER A 1 231 ? 38.736 12.495 -58.751 1.00 45.53 231 SER A N 1
ATOM 1940 C CA . SER A 1 231 ? 38.296 13.818 -59.191 1.00 45.53 231 SER A CA 1
ATOM 1941 C C . SER A 1 231 ? 39.504 14.572 -59.713 1.00 45.53 231 SER A C 1
ATOM 1943 O O . SER A 1 231 ? 39.257 15.515 -60.488 1.00 45.53 231 SER A O 1
#